Protein AF-A0A4V1SW62-F1 (afdb_monomer)

Secondary structure (DSSP, 8-state):
-------------EEEEEEEEEEEETTTEEEEEEEEEEEETTS-TTT-EEEEEEEEEEEEGGGSTTS---SSEEEEEEEEEEEEEEE--S-TTTTS-EEEE---BTTB--EEEEE---TT--PEEEEEEEEEEEEEETTTTEEEEEEEEEEEEES-EEEEE--GGGT-SEEEEE--EEEEEEEEEEEEEEEEE-SSEEEEEEEEEEEEEEEEEE-GGG--EE-SSSSEEE-TTS-TTEEEEPPEEEE-TTT--EEEESSTT-S-EES-GGGSPPEEEEEEESS-SEEEEEEEEEEETTEEEEEEEEEEES-----TTHHHHTSSS-TTS---GGGGG---STT---SSPPP---

Radius of gyration: 28.73 Å; Cα contacts (8 Å, |Δi|>4): 844; chains: 1; bounding box: 82×45×78 Å

Foldseek 3Di:
DCPDDDDDDFDKDKDKDKDKDWDQDPVFKIKIKMKMWMAIQQAAPVQGIDIKMKIKMKGWCLPDPPRDPDLFWNTKMKIKMKIKDWDDPDGRQLQDWDKDWDPDDPNHIDMDTPHPHNNQDHTWMKIKIKIKMWTAGNNNQKIKIKMKMKIKTFQDFDFAADPCVVVDGTGTTRWFMKMKIKMKMWMWHFPDDDPFKTKIKIWIKMFIAMFGQGGDVQDKDQDPPDQAIHHGPHHRQFGKAWAWPAADLAAQATWTQQEPVSPDIDSDRVSRHIDGPPLAGQAFRMWIKMKMWMGGRRDIDIDIDTDGHSHHDDDPCCCVAQDPPPVPDHHPPLLVQGRDHRRRGHRRGDDDDD

Solvent-accessible surface area (backbone atoms only — not comparable to full-atom values): 19116 Å² total; per-residue (Å²): 130,89,89,78,84,87,87,87,87,86,78,79,52,76,51,74,50,77,49,75,51,73,49,71,50,92,80,30,43,36,40,38,38,37,42,33,42,41,31,36,62,48,27,26,88,92,33,23,64,46,81,30,36,37,42,35,41,36,38,34,50,56,70,38,92,85,40,73,95,42,70,57,52,58,34,37,35,44,38,38,36,42,33,37,46,75,45,77,94,64,63,68,53,51,25,43,63,40,72,41,72,76,62,53,56,96,91,38,90,22,69,47,79,71,42,79,39,28,60,83,32,52,59,21,39,33,42,38,38,40,39,33,41,40,38,25,21,56,76,65,32,33,33,43,37,41,37,39,39,41,37,41,37,35,31,34,84,39,74,44,76,47,64,65,91,76,77,42,67,54,46,67,38,58,46,33,27,40,35,40,39,34,42,37,41,36,40,41,34,37,91,39,82,53,96,51,41,34,34,42,38,40,38,40,42,36,37,54,47,55,28,23,73,39,41,72,90,75,51,70,46,73,49,90,87,52,64,25,29,42,38,69,80,34,31,67,45,21,30,42,44,64,51,76,69,41,34,42,36,74,78,22,45,48,29,22,23,36,46,94,79,66,82,50,69,35,71,50,71,87,71,29,41,70,39,76,42,81,93,41,23,56,57,42,47,33,36,43,35,39,39,39,37,43,35,48,76,88,46,73,53,75,51,78,47,77,50,73,39,79,44,48,84,82,67,78,59,44,54,46,29,70,43,75,83,40,82,86,54,79,58,48,75,68,63,78,54,31,33,83,55,69,72,42,87,42,82,31,42,39,88,76,90,131

Nearest PDB structures (foldseek):
  6sln-assembly1_B  TM=9.140E-01  e=1.240E-26  Porphyromonas gingivalis W83
  6sm3-assembly1_B  TM=9.116E-01  e=3.301E-25  Porphyromonas gingivalis W83
  6sli-assembly1_B  TM=9.102E-01  e=5.077E-25  Porphyromonas gingivalis W83
  6slj-assembly1_A  TM=9.010E-01  e=1.949E-24  Porphyromonas gingivalis W83
  6sml-assembly1_B  TM=8.918E-01  e=1.352E-23  Porphyromonas gingivalis W83

Mean predicted aligned error: 6.9 Å

pLDDT: mean 92.6, std 7.91, range [45.38, 98.81]

Structure (mmCIF, N/CA/C/O backbone):
data_AF-A0A4V1SW62-F1
#
_entry.id   AF-A0A4V1SW62-F1
#
loop_
_atom_site.group_PDB
_atom_site.id
_atom_site.type_symbol
_atom_site.label_atom_id
_atom_site.label_alt_id
_atom_site.label_comp_id
_atom_site.label_asym_id
_atom_site.label_entity_id
_atom_site.label_seq_id
_atom_site.pdbx_PDB_ins_code
_atom_site.Cartn_x
_atom_site.Cartn_y
_atom_site.Cartn_z
_atom_site.occupancy
_atom_site.B_iso_or_equiv
_atom_site.auth_seq_id
_atom_site.auth_comp_id
_atom_site.auth_asym_id
_atom_site.auth_atom_id
_atom_site.pdbx_PDB_model_num
ATOM 1 N N . THR A 1 1 ? 42.604 -28.731 1.311 1.00 50.00 1 THR A N 1
ATOM 2 C CA . THR A 1 1 ? 42.771 -27.274 1.490 1.00 50.00 1 THR A CA 1
ATOM 3 C C . THR A 1 1 ? 41.417 -26.619 1.343 1.00 50.00 1 THR A C 1
ATOM 5 O O . THR A 1 1 ? 40.820 -26.769 0.286 1.00 50.00 1 THR A O 1
ATOM 8 N N . VAL A 1 2 ? 40.885 -25.981 2.390 1.00 45.38 2 VAL A N 1
ATOM 9 C CA . VAL A 1 2 ? 39.654 -25.180 2.267 1.00 45.38 2 VAL A CA 1
ATOM 10 C C . VAL A 1 2 ? 40.036 -23.916 1.507 1.00 45.38 2 VAL A C 1
ATOM 12 O O . VAL A 1 2 ? 40.753 -23.075 2.036 1.00 45.38 2 VAL A O 1
ATOM 15 N N . THR A 1 3 ? 39.642 -23.825 0.241 1.00 56.03 3 THR A N 1
ATOM 16 C CA . THR A 1 3 ? 39.994 -22.699 -0.636 1.00 56.03 3 THR A CA 1
ATOM 17 C C . THR A 1 3 ? 38.998 -21.547 -0.554 1.00 56.03 3 THR A C 1
ATOM 19 O O . THR A 1 3 ? 39.293 -20.484 -1.081 1.00 56.03 3 THR A O 1
ATOM 22 N N . ASN A 1 4 ? 37.859 -21.732 0.127 1.00 56.97 4 ASN A N 1
ATOM 23 C CA . ASN A 1 4 ? 36.855 -20.700 0.379 1.00 56.97 4 ASN A CA 1
ATOM 24 C C . ASN A 1 4 ? 36.093 -20.983 1.684 1.00 56.97 4 ASN A C 1
ATOM 26 O O . ASN A 1 4 ? 35.390 -21.986 1.792 1.00 56.97 4 ASN A O 1
ATOM 30 N N . GLY A 1 5 ? 36.217 -20.082 2.660 1.00 59.66 5 GLY A N 1
ATOM 31 C CA . GLY A 1 5 ? 35.391 -20.033 3.866 1.00 59.66 5 GLY A CA 1
ATOM 32 C C . GLY A 1 5 ? 34.728 -18.663 3.957 1.00 59.66 5 GLY A C 1
ATOM 33 O O . GLY A 1 5 ? 35.403 -17.645 3.824 1.00 59.66 5 GLY A O 1
ATOM 34 N N . LYS A 1 6 ? 33.407 -18.626 4.144 1.00 62.47 6 LYS A N 1
ATOM 35 C CA . LYS A 1 6 ? 32.638 -17.386 4.281 1.00 62.47 6 LYS A CA 1
ATOM 36 C C . LYS A 1 6 ? 31.920 -17.401 5.624 1.00 62.47 6 LYS A C 1
ATOM 38 O O . LYS A 1 6 ? 31.033 -18.222 5.831 1.00 62.47 6 LYS A O 1
ATOM 43 N N . THR A 1 7 ? 32.273 -16.462 6.495 1.00 66.44 7 THR A N 1
ATOM 44 C CA . THR A 1 7 ? 31.547 -16.183 7.739 1.00 66.44 7 THR A CA 1
ATOM 45 C C . THR A 1 7 ? 30.892 -14.816 7.601 1.00 66.44 7 THR A C 1
ATOM 47 O O . THR A 1 7 ? 31.556 -13.846 7.243 1.00 66.44 7 THR A O 1
ATOM 50 N N . GLN A 1 8 ? 29.587 -14.733 7.850 1.00 72.50 8 GLN A N 1
ATOM 51 C CA . GLN A 1 8 ? 28.853 -13.471 7.917 1.00 72.50 8 GLN A CA 1
ATOM 52 C C . GLN A 1 8 ? 28.209 -13.349 9.295 1.00 72.50 8 GLN A C 1
ATOM 54 O O . GLN A 1 8 ? 27.566 -14.285 9.759 1.00 72.50 8 GLN A O 1
ATOM 59 N N . ALA A 1 9 ? 28.378 -12.188 9.920 1.00 81.31 9 ALA A N 1
ATOM 60 C CA . ALA A 1 9 ? 27.672 -11.785 11.127 1.00 81.31 9 ALA A CA 1
ATOM 61 C C . ALA A 1 9 ? 27.045 -10.411 10.869 1.00 81.31 9 ALA A C 1
ATOM 63 O O . ALA A 1 9 ? 27.638 -9.570 10.192 1.00 81.31 9 ALA A O 1
ATOM 64 N N . SER A 1 10 ? 25.831 -10.205 11.363 1.00 89.44 10 SER A N 1
ATOM 65 C CA . SER A 1 10 ? 25.082 -8.961 11.220 1.00 89.44 10 SER A CA 1
ATOM 66 C C . SER A 1 10 ? 24.186 -8.817 12.436 1.00 89.44 10 SER A C 1
ATOM 68 O O . SER A 1 10 ? 23.545 -9.790 12.828 1.00 89.44 10 SER A O 1
ATOM 70 N N . ASP A 1 11 ? 24.159 -7.627 13.021 1.00 93.12 11 ASP A N 1
ATOM 71 C CA . ASP A 1 11 ? 23.441 -7.351 14.260 1.00 93.12 11 ASP A CA 1
ATOM 72 C C . ASP A 1 11 ? 22.813 -5.953 14.232 1.00 93.12 11 ASP A C 1
ATOM 74 O O . ASP A 1 11 ? 23.281 -5.060 13.511 1.00 93.12 11 ASP A O 1
ATOM 78 N N . TYR A 1 12 ? 21.738 -5.770 14.992 1.00 95.31 12 TYR A N 1
ATOM 79 C CA . TYR A 1 12 ? 21.079 -4.486 15.180 1.00 95.31 12 TYR A CA 1
ATOM 80 C C . TYR A 1 12 ? 20.325 -4.442 16.509 1.00 95.31 12 TYR A C 1
ATOM 82 O O . TYR A 1 12 ? 19.769 -5.435 16.958 1.00 95.31 12 TYR A O 1
ATOM 90 N N . ASP A 1 13 ? 20.197 -3.237 17.057 1.00 95.94 13 ASP A N 1
ATOM 91 C CA . ASP A 1 13 ? 19.522 -2.981 18.321 1.00 95.94 13 ASP A CA 1
ATOM 92 C C . ASP A 1 13 ? 18.467 -1.895 18.150 1.00 95.94 13 ASP A C 1
ATOM 94 O O . ASP A 1 13 ? 18.641 -0.941 17.377 1.00 95.94 13 ASP A O 1
ATOM 98 N N . PHE A 1 14 ? 17.397 -2.019 18.932 1.00 97.44 14 PHE A N 1
ATOM 99 C CA . PHE A 1 14 ? 16.417 -0.966 19.147 1.00 97.44 14 PHE A CA 1
ATOM 100 C C . PHE A 1 14 ? 16.294 -0.654 20.631 1.00 97.44 14 PHE A C 1
ATOM 102 O O . PHE A 1 14 ? 16.313 -1.543 21.478 1.00 97.44 14 PHE A O 1
ATOM 109 N N . THR A 1 15 ? 16.113 0.623 20.940 1.00 97.31 15 THR A N 1
ATOM 110 C CA . THR A 1 15 ? 15.741 1.078 22.279 1.00 97.31 15 THR A CA 1
ATOM 111 C C . THR A 1 15 ? 14.581 2.050 22.168 1.00 97.31 15 THR A C 1
ATOM 113 O O . THR A 1 15 ? 14.571 2.900 21.281 1.00 97.31 15 THR A O 1
ATOM 116 N N . SER A 1 16 ? 13.589 1.921 23.041 1.00 97.44 16 SER A N 1
ATOM 117 C CA . SER A 1 16 ? 12.333 2.656 22.919 1.00 97.44 16 SER A CA 1
ATOM 118 C C . SER A 1 16 ? 11.833 3.109 24.278 1.00 97.44 16 SER A C 1
ATOM 120 O O . SER A 1 16 ? 11.812 2.334 25.231 1.00 97.44 16 SER A O 1
ATOM 122 N N . ILE A 1 17 ? 11.356 4.350 24.343 1.00 98.19 17 ILE A N 1
ATOM 123 C CA . ILE A 1 17 ? 10.550 4.858 25.456 1.00 98.19 17 ILE A CA 1
ATOM 124 C C . ILE A 1 17 ? 9.169 5.168 24.902 1.00 98.19 17 ILE A C 1
ATOM 126 O O . ILE A 1 17 ? 9.055 5.882 23.908 1.00 98.19 17 ILE A O 1
ATOM 130 N N . ILE A 1 18 ? 8.127 4.640 25.540 1.00 97.88 18 ILE A N 1
ATOM 131 C CA . ILE A 1 18 ? 6.737 4.786 25.105 1.00 97.88 18 ILE A CA 1
ATOM 132 C C . ILE A 1 18 ? 5.913 5.309 26.280 1.00 97.88 18 ILE A C 1
ATOM 134 O O . ILE A 1 18 ? 6.038 4.825 27.402 1.00 97.88 18 ILE A O 1
ATOM 138 N N . SER A 1 19 ? 5.054 6.283 26.008 1.00 98.19 19 SER A N 1
ATOM 139 C CA . SER A 1 19 ? 4.049 6.800 26.927 1.00 98.19 19 SER A CA 1
ATOM 140 C C . SER A 1 19 ? 2.695 6.827 26.231 1.00 98.19 19 SER A C 1
ATOM 142 O O . SER A 1 19 ? 2.593 7.152 25.046 1.00 98.19 19 SER A O 1
ATOM 144 N N . THR A 1 20 ? 1.647 6.476 26.968 1.00 98.00 20 THR A N 1
ATOM 145 C CA . THR A 1 20 ? 0.269 6.502 26.474 1.00 98.00 20 THR A CA 1
ATOM 146 C C . THR A 1 20 ? -0.636 7.079 27.547 1.00 98.00 20 THR A C 1
ATOM 148 O O . THR A 1 20 ? -0.438 6.827 28.734 1.00 98.00 20 THR A O 1
ATOM 151 N N . ALA A 1 21 ? -1.626 7.856 27.128 1.00 98.44 21 ALA A N 1
ATOM 152 C CA . ALA A 1 21 ? -2.641 8.412 28.005 1.00 98.44 21 ALA A CA 1
ATOM 153 C C . ALA A 1 21 ? -4.003 8.303 27.327 1.00 98.44 21 ALA A C 1
ATOM 155 O O . ALA A 1 21 ? -4.124 8.464 26.112 1.00 98.44 21 ALA A O 1
ATOM 156 N N . SER A 1 22 ? -5.043 8.043 28.112 1.00 98.19 22 SER A N 1
ATOM 157 C CA . SER A 1 22 ? -6.415 8.071 27.620 1.00 98.19 22 SER A CA 1
ATOM 158 C C . SER A 1 22 ? -7.354 8.625 28.679 1.00 98.19 22 SER A C 1
ATOM 160 O O . SER A 1 22 ? -7.131 8.460 29.877 1.00 98.19 22 SER A O 1
ATOM 162 N N . ALA A 1 23 ? -8.397 9.302 28.220 1.00 98.44 23 ALA A N 1
ATOM 163 C CA . ALA A 1 23 ? -9.462 9.828 29.047 1.00 98.44 23 ALA A CA 1
ATOM 164 C C . ALA A 1 23 ? -10.803 9.423 28.438 1.00 98.44 23 ALA A C 1
ATOM 166 O O . ALA A 1 23 ? -11.005 9.496 27.225 1.00 98.44 23 ALA A O 1
ATOM 167 N N . ASN A 1 24 ? -11.725 9.005 29.299 1.00 98.44 24 ASN A N 1
ATOM 168 C CA . ASN A 1 24 ? -13.091 8.675 28.931 1.00 98.44 24 ASN A CA 1
ATOM 169 C C . ASN A 1 24 ? -14.036 9.505 29.797 1.00 98.44 24 ASN A C 1
ATOM 171 O O . ASN A 1 24 ? -14.049 9.371 31.021 1.00 98.44 24 ASN A O 1
ATOM 175 N N . TYR A 1 25 ? -14.833 10.357 29.160 1.00 98.19 25 TYR A N 1
ATOM 176 C CA . TYR A 1 25 ? -15.849 11.140 29.844 1.00 98.19 25 TYR A CA 1
ATOM 177 C C . TYR A 1 25 ? -17.230 10.532 29.615 1.00 98.19 25 TYR A C 1
ATOM 179 O O . TYR A 1 25 ? -17.775 10.591 28.509 1.00 98.19 25 TYR A O 1
ATOM 187 N N . LYS A 1 26 ? -17.809 9.974 30.687 1.00 97.38 26 LYS A N 1
ATOM 188 C CA . LYS A 1 26 ? -19.181 9.428 30.731 1.00 97.38 26 LYS A CA 1
ATOM 189 C C . LYS A 1 26 ? -19.481 8.359 29.671 1.00 97.38 26 LYS A C 1
ATOM 191 O O . LYS A 1 26 ? -20.633 8.174 29.293 1.00 97.38 26 LYS A O 1
ATOM 196 N N . GLY A 1 27 ? -18.461 7.690 29.140 1.00 96.25 27 GLY A N 1
ATOM 197 C CA . GLY A 1 27 ? -18.617 6.779 28.010 1.00 96.25 27 GLY A CA 1
ATOM 198 C C . GLY A 1 27 ? -19.011 7.467 26.700 1.00 96.25 27 GLY A C 1
ATOM 199 O O . GLY A 1 27 ? -19.346 6.756 25.760 1.00 96.25 27 GLY A O 1
ATOM 200 N N . LYS A 1 28 ? -18.992 8.807 26.621 1.00 97.69 28 LYS A N 1
ATOM 201 C CA . LYS A 1 28 ? -19.408 9.597 25.450 1.00 97.69 28 LYS A CA 1
ATOM 202 C C . LYS A 1 28 ? -18.225 10.038 24.610 1.00 97.69 28 LYS A C 1
ATOM 204 O O . LYS A 1 28 ? -18.184 9.765 23.418 1.00 97.69 28 LYS A O 1
ATOM 209 N N . TYR A 1 29 ? -17.271 10.708 25.249 1.00 98.50 29 TYR A N 1
ATOM 210 C CA . TYR A 1 29 ? -16.093 11.260 24.592 1.00 98.50 29 TYR A CA 1
ATOM 211 C C . TYR A 1 29 ? -14.872 10.516 25.093 1.00 98.50 29 TYR A C 1
ATOM 213 O O . TYR A 1 29 ? -14.626 10.431 26.299 1.00 98.50 29 TYR A O 1
ATOM 221 N N . ILE A 1 30 ? -14.127 9.956 24.157 1.00 98.62 30 ILE A N 1
ATOM 222 C CA . ILE A 1 30 ? -12.885 9.249 24.411 1.00 98.62 30 ILE A CA 1
ATOM 223 C C . ILE A 1 30 ? -11.797 10.029 23.698 1.00 98.62 30 ILE A C 1
ATOM 225 O O . ILE A 1 30 ? -11.935 10.328 22.517 1.00 98.62 30 ILE A O 1
ATOM 229 N N . VAL A 1 31 ? -10.725 10.350 24.408 1.00 98.56 31 VAL A N 1
ATOM 230 C CA . VAL A 1 31 ? -9.511 10.919 23.822 1.00 98.56 31 VAL A CA 1
ATOM 231 C C . VAL A 1 31 ? -8.349 10.043 24.248 1.00 98.56 31 VAL A C 1
ATOM 233 O O . VAL A 1 31 ? -8.250 9.655 25.411 1.00 98.56 31 VAL A O 1
ATOM 236 N N . SER A 1 32 ? -7.474 9.718 23.311 1.00 98.38 32 SER A N 1
ATOM 237 C CA . SER A 1 32 ? -6.261 8.949 23.562 1.00 98.38 32 SER A CA 1
ATOM 238 C C . SER A 1 32 ? -5.085 9.596 22.859 1.00 98.38 32 SER A C 1
ATOM 240 O O . SER A 1 32 ? -5.222 10.089 21.742 1.00 98.38 32 SER A O 1
ATOM 242 N N . GLY A 1 33 ? -3.922 9.554 23.490 1.00 98.50 33 GLY A N 1
ATOM 243 C CA . GLY A 1 33 ? -2.674 9.982 22.891 1.00 98.50 33 GLY A CA 1
ATOM 244 C C . GLY A 1 33 ? -1.549 9.021 23.228 1.00 98.50 33 GLY A C 1
ATOM 245 O O . GLY A 1 33 ? -1.558 8.356 24.267 1.00 98.50 33 GLY A O 1
ATOM 246 N N . SER A 1 34 ? -0.563 8.960 22.346 1.00 98.44 34 SER A N 1
ATOM 247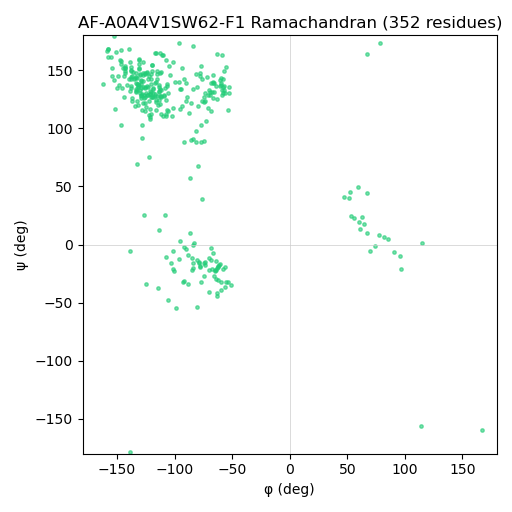 C CA . SER A 1 34 ? 0.687 8.259 22.593 1.00 98.44 34 SER A CA 1
ATOM 248 C C . SER A 1 34 ? 1.864 9.100 22.135 1.00 98.44 34 SER A C 1
ATOM 250 O O . SER A 1 34 ? 1.771 9.860 21.173 1.00 98.44 34 SER A O 1
ATOM 252 N N . PHE A 1 35 ? 2.981 8.951 22.831 1.00 98.56 35 PHE A N 1
ATOM 253 C CA . PHE A 1 35 ? 4.271 9.488 22.438 1.00 98.56 35 PHE A CA 1
ATOM 254 C C . PHE A 1 35 ? 5.306 8.388 22.597 1.00 98.56 35 PHE A C 1
ATOM 256 O O . PHE A 1 35 ? 5.291 7.644 23.578 1.00 98.56 35 PHE A O 1
ATOM 263 N N . ARG A 1 36 ? 6.223 8.290 21.647 1.00 98.06 36 ARG A N 1
ATOM 264 C CA . ARG A 1 36 ? 7.332 7.355 21.711 1.00 98.06 36 ARG A CA 1
ATOM 265 C C . ARG A 1 36 ? 8.591 7.964 21.114 1.00 98.06 36 ARG A C 1
ATOM 267 O O . ARG A 1 36 ? 8.531 8.714 20.140 1.00 98.06 36 ARG A O 1
ATOM 274 N N . ARG A 1 37 ? 9.729 7.611 21.700 1.00 97.94 37 ARG A N 1
ATOM 275 C CA . ARG A 1 37 ? 11.059 7.915 21.177 1.00 97.94 37 ARG A CA 1
ATOM 276 C C . ARG A 1 37 ? 11.780 6.602 20.943 1.00 97.94 37 ARG A C 1
ATOM 278 O O . ARG A 1 37 ? 12.085 5.902 21.905 1.00 97.94 37 ARG A O 1
ATOM 285 N N . ASP A 1 38 ? 12.032 6.289 19.680 1.00 98.19 38 ASP A N 1
ATOM 286 C CA . ASP A 1 38 ? 12.650 5.033 19.261 1.00 98.19 38 ASP A CA 1
ATOM 287 C C . ASP A 1 38 ? 14.055 5.312 18.713 1.00 98.19 38 ASP A C 1
ATOM 289 O O . ASP A 1 38 ? 14.250 6.235 17.925 1.00 98.19 38 ASP A O 1
ATOM 293 N N . GLY A 1 39 ? 15.041 4.530 19.141 1.00 97.81 39 GLY A N 1
ATOM 294 C CA . GLY A 1 39 ? 16.424 4.555 18.680 1.00 97.81 39 GLY A CA 1
ATOM 295 C C . GLY A 1 39 ? 16.775 3.264 17.950 1.00 97.81 39 GLY A C 1
ATOM 296 O O . GLY A 1 39 ? 16.444 2.195 18.451 1.00 97.81 39 GLY A O 1
ATOM 297 N N . SER A 1 40 ? 17.455 3.346 16.803 1.00 97.50 40 SER A N 1
ATOM 298 C CA . SER A 1 40 ? 17.891 2.170 16.028 1.00 97.50 40 SER A CA 1
ATOM 299 C C . SER A 1 40 ? 19.374 2.231 15.675 1.00 97.50 40 SER A C 1
ATOM 301 O O . SER A 1 40 ? 19.819 3.207 15.072 1.00 97.50 40 SER A O 1
ATOM 303 N N . SER A 1 41 ? 20.149 1.179 15.962 1.00 96.12 41 SER A N 1
ATOM 304 C CA . SER A 1 41 ? 21.578 1.123 15.591 1.00 96.12 41 SER A CA 1
ATOM 305 C C . SER A 1 41 ? 21.834 1.060 14.074 1.00 96.12 41 SER A C 1
ATOM 307 O O . SER A 1 41 ? 22.975 1.204 13.622 1.00 96.12 41 SER A O 1
ATOM 309 N N . ARG A 1 42 ? 20.770 0.907 13.272 1.00 95.06 42 ARG A N 1
ATOM 310 C CA . ARG A 1 42 ? 20.799 0.997 11.805 1.00 95.06 42 ARG A CA 1
ATOM 311 C C . ARG A 1 42 ? 21.032 2.410 11.276 1.00 95.06 42 ARG A C 1
ATOM 313 O O . ARG A 1 42 ? 21.325 2.549 10.093 1.00 95.06 42 ARG A O 1
ATOM 320 N N . PHE A 1 43 ? 20.948 3.429 12.125 1.00 96.31 43 PHE A N 1
ATOM 321 C CA . PHE A 1 43 ? 21.285 4.810 11.787 1.00 96.31 43 PHE A CA 1
ATOM 322 C C . PHE A 1 43 ? 22.562 5.261 12.503 1.00 96.31 43 PHE A C 1
ATOM 324 O O . PHE A 1 43 ? 23.012 4.642 13.475 1.00 96.31 43 PHE A O 1
ATOM 331 N N . SER A 1 44 ? 23.147 6.357 12.019 1.00 94.94 44 SER A N 1
ATOM 332 C CA . SER A 1 44 ? 24.314 6.976 12.650 1.00 94.94 44 SER A CA 1
ATOM 333 C C . SER A 1 44 ? 23.986 7.475 14.061 1.00 94.94 44 SER A C 1
ATOM 335 O O . SER A 1 44 ? 22.825 7.613 14.443 1.00 94.94 44 SER A O 1
ATOM 337 N N . GLU A 1 45 ? 25.010 7.756 14.866 1.00 93.88 45 GLU A N 1
ATOM 338 C CA . GLU A 1 45 ? 24.830 8.274 16.231 1.00 93.88 45 GLU A CA 1
ATOM 339 C C . GLU A 1 45 ? 23.999 9.564 16.274 1.00 93.88 45 GLU A C 1
ATOM 341 O O . GLU A 1 45 ? 23.141 9.701 17.146 1.00 93.88 45 GLU A O 1
ATOM 346 N N . ASN A 1 46 ? 24.166 10.441 15.281 1.00 94.81 46 ASN A N 1
ATOM 347 C CA . ASN A 1 46 ? 23.461 11.722 15.202 1.00 94.81 46 ASN A CA 1
ATOM 348 C C . ASN A 1 46 ? 21.987 11.579 14.790 1.00 94.81 46 ASN A C 1
ATOM 350 O O . ASN A 1 46 ? 21.163 12.396 15.192 1.00 94.81 46 ASN A O 1
ATOM 354 N N . ASN A 1 47 ? 21.641 10.529 14.039 1.00 95.81 47 ASN A N 1
ATOM 355 C CA . ASN A 1 47 ? 20.299 10.317 13.481 1.00 95.81 47 ASN A CA 1
ATOM 356 C C . ASN A 1 47 ? 19.573 9.102 14.085 1.00 95.81 47 ASN A C 1
ATOM 358 O O . ASN A 1 47 ? 18.533 8.666 13.593 1.00 95.81 47 ASN A O 1
ATOM 362 N N . ARG A 1 48 ? 20.111 8.555 15.183 1.00 95.25 48 ARG A N 1
ATOM 363 C CA . ARG A 1 48 ? 19.664 7.299 15.799 1.00 95.25 48 ARG A CA 1
ATOM 364 C C . ARG A 1 48 ? 18.209 7.322 16.252 1.00 95.25 48 ARG A C 1
ATOM 366 O O . ARG A 1 48 ? 17.521 6.308 16.136 1.00 95.25 48 ARG A O 1
ATOM 373 N N . PHE A 1 49 ? 17.765 8.454 16.795 1.00 97.44 49 PHE A N 1
ATOM 374 C CA . PHE A 1 49 ? 16.491 8.581 17.497 1.00 97.44 49 PHE A CA 1
ATOM 375 C C . PHE A 1 49 ? 15.434 9.322 16.677 1.00 97.44 49 PHE A C 1
ATOM 377 O O . PHE A 1 49 ? 15.672 10.436 16.218 1.00 97.44 49 PHE A O 1
ATOM 384 N N . GLY A 1 50 ? 14.240 8.740 16.586 1.00 96.94 50 GLY A N 1
ATOM 385 C CA . GLY A 1 50 ? 13.035 9.365 16.047 1.00 96.94 50 GLY A CA 1
ATOM 386 C C . GLY A 1 50 ? 11.985 9.588 17.137 1.00 96.94 50 GLY A C 1
ATOM 387 O O . GLY A 1 50 ? 11.893 8.807 18.086 1.00 96.94 50 GLY A O 1
ATOM 388 N N . ASN A 1 51 ? 11.194 10.657 17.007 1.00 97.56 51 ASN A N 1
ATOM 389 C CA . ASN A 1 51 ? 10.049 10.931 17.879 1.00 97.56 51 ASN A CA 1
ATOM 390 C C . ASN A 1 51 ? 8.754 10.725 17.094 1.00 97.56 51 ASN A C 1
ATOM 392 O O . ASN A 1 51 ? 8.561 11.317 16.031 1.00 97.56 51 ASN A O 1
ATOM 396 N N . PHE A 1 52 ? 7.856 9.928 17.652 1.00 98.19 52 PHE A N 1
ATOM 397 C CA . PHE A 1 52 ? 6.614 9.506 17.020 1.00 98.19 52 PHE A CA 1
ATOM 398 C C . PHE A 1 52 ? 5.475 9.673 18.017 1.00 98.19 52 PHE A C 1
ATOM 400 O O . PHE A 1 52 ? 5.665 9.550 19.228 1.00 98.19 52 PHE A O 1
ATOM 407 N N . TRP A 1 53 ? 4.287 9.992 17.532 1.00 98.38 53 TRP A N 1
ATOM 408 C CA . TRP A 1 53 ? 3.153 10.278 18.400 1.00 98.38 53 TRP A CA 1
ATOM 409 C C . TRP A 1 53 ? 1.846 10.026 17.677 1.00 98.38 53 TRP A C 1
ATOM 411 O O . TRP A 1 53 ? 1.798 9.987 16.451 1.00 98.38 53 TRP A O 1
ATOM 421 N N . SER A 1 54 ? 0.774 9.877 18.440 1.00 98.56 54 SER A N 1
ATOM 422 C CA . SER A 1 54 ? -0.576 9.871 17.896 1.00 98.56 54 SER A CA 1
ATOM 423 C C . SER A 1 54 ? -1.532 10.564 18.848 1.00 98.56 54 SER A C 1
ATOM 425 O O . SER A 1 54 ? -1.313 10.588 20.060 1.00 98.56 54 SER A O 1
ATOM 427 N N . ILE A 1 55 ? -2.590 11.133 18.290 1.00 98.69 55 ILE A N 1
ATOM 428 C CA . ILE A 1 55 ? -3.752 11.608 19.022 1.00 98.69 55 ILE A CA 1
ATOM 429 C C . ILE A 1 55 ? -5.000 11.102 18.313 1.00 98.69 55 ILE A C 1
ATOM 431 O O . ILE A 1 55 ? -5.082 11.096 17.086 1.00 98.69 55 ILE A O 1
ATOM 435 N N . GLY A 1 56 ? -5.970 10.655 19.093 1.00 98.62 56 GLY A N 1
ATOM 436 C CA . GLY A 1 56 ? -7.228 10.140 18.593 1.00 98.62 56 GLY A CA 1
ATOM 437 C C . GLY A 1 56 ? -8.377 10.536 19.497 1.00 98.62 56 GLY A C 1
ATOM 438 O O . GLY A 1 56 ? -8.216 10.691 20.709 1.00 98.62 56 GLY A O 1
ATOM 439 N N . GLY A 1 57 ? -9.539 10.697 18.886 1.00 98.56 57 GLY A N 1
ATOM 440 C CA . GLY A 1 57 ? -10.798 10.964 19.549 1.00 98.56 57 GLY A CA 1
ATOM 441 C C . GLY A 1 57 ? -11.877 10.012 19.054 1.00 98.56 57 GLY A C 1
ATOM 442 O O . GLY A 1 57 ? -11.904 9.631 17.883 1.00 98.56 57 GLY A O 1
ATOM 443 N N . ALA A 1 58 ? -12.794 9.651 19.942 1.00 98.62 58 ALA A N 1
ATOM 444 C CA . ALA A 1 58 ? -14.034 8.998 19.571 1.00 98.62 58 ALA A CA 1
ATOM 445 C C . ALA A 1 58 ? -15.222 9.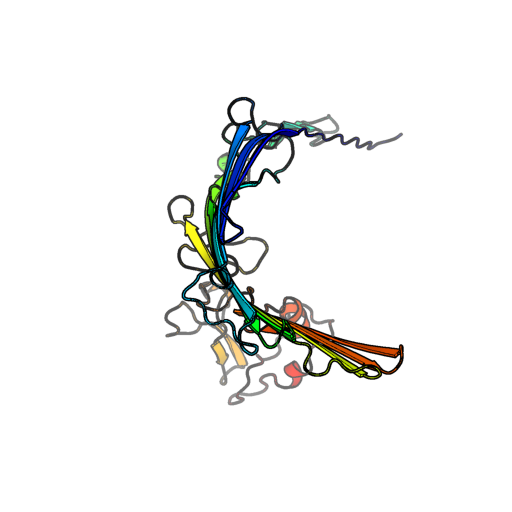604 20.316 1.00 98.62 58 ALA A C 1
ATOM 447 O O . ALA A 1 58 ? -15.130 9.947 21.496 1.00 98.62 58 ALA A O 1
ATOM 448 N N . TRP A 1 59 ? -16.345 9.701 19.616 1.00 98.62 59 TRP A N 1
ATOM 449 C CA . TRP A 1 59 ? -17.612 10.183 20.139 1.00 98.62 59 TRP A CA 1
ATOM 450 C C . TRP A 1 59 ? -18.680 9.112 19.950 1.00 98.62 59 TRP A C 1
ATOM 452 O O . TRP A 1 59 ? -19.074 8.812 18.825 1.00 98.62 59 TRP A O 1
ATOM 462 N N . ASN A 1 60 ? -19.137 8.535 21.058 1.00 98.19 60 ASN A N 1
ATOM 463 C CA . ASN A 1 60 ? -20.270 7.617 21.097 1.00 98.19 60 ASN A CA 1
ATOM 464 C C . ASN A 1 60 ? -21.562 8.447 21.110 1.00 98.19 60 ASN A C 1
ATOM 466 O O . ASN A 1 60 ? -22.065 8.832 22.170 1.00 98.19 60 ASN A O 1
ATOM 470 N N . ILE A 1 61 ? -22.060 8.768 19.917 1.00 97.50 61 ILE A N 1
ATOM 471 C CA . ILE A 1 61 ? -23.258 9.589 19.701 1.00 97.50 61 ILE A CA 1
ATOM 472 C C . ILE A 1 61 ? -24.492 8.899 20.298 1.00 97.50 61 ILE A C 1
ATOM 474 O O . ILE A 1 61 ? -25.380 9.570 20.816 1.00 97.50 61 ILE A O 1
ATOM 478 N N . ASP A 1 62 ? -24.519 7.563 20.322 1.00 95.00 62 ASP A N 1
ATOM 479 C CA . ASP A 1 62 ? -25.599 6.761 20.918 1.00 95.00 62 ASP A CA 1
ATOM 480 C C . ASP A 1 62 ? -25.820 6.999 22.417 1.00 95.00 62 ASP A C 1
ATOM 482 O O . ASP A 1 62 ? -26.869 6.656 22.966 1.00 95.00 62 ASP A O 1
ATOM 486 N N . LYS A 1 63 ? -24.836 7.603 23.089 1.00 95.56 63 LYS A N 1
ATOM 487 C CA . LYS A 1 63 ? -24.909 7.967 24.505 1.00 95.56 63 LYS A CA 1
ATOM 488 C C . LYS A 1 63 ? -25.466 9.372 24.734 1.00 95.56 63 LYS A C 1
ATOM 490 O O . LYS A 1 63 ? -25.612 9.784 25.889 1.00 95.56 63 LYS A O 1
ATOM 495 N N . GLU A 1 64 ? -25.746 10.139 23.685 1.00 96.69 64 GLU A N 1
ATOM 496 C CA . GLU A 1 64 ? -26.287 11.487 23.819 1.00 96.69 64 GLU A CA 1
ATOM 497 C C . GLU A 1 64 ? -27.779 11.503 24.139 1.00 96.69 64 GLU A C 1
ATOM 499 O O . GLU A 1 64 ? -28.538 10.648 23.699 1.00 96.69 64 GLU A O 1
ATOM 504 N N . SER A 1 65 ? -28.220 12.511 24.898 1.00 95.12 65 SER A N 1
ATOM 505 C CA . SER A 1 65 ? -29.633 12.644 25.286 1.00 95.12 65 SER A CA 1
ATOM 506 C C . SER A 1 65 ? -30.552 12.917 24.097 1.00 95.12 65 SER A C 1
ATOM 508 O O . SER A 1 65 ? -31.728 12.576 24.146 1.00 95.12 65 SER A O 1
ATOM 510 N N . PHE A 1 66 ? -30.021 13.528 23.036 1.00 94.69 66 PHE A N 1
ATOM 511 C CA . PHE A 1 66 ? -30.754 13.761 21.795 1.00 94.69 66 PHE A CA 1
ATOM 512 C C . PHE A 1 66 ? -30.841 12.509 20.914 1.00 94.69 66 PHE A C 1
ATOM 514 O O . PHE A 1 66 ? -31.626 12.490 19.968 1.00 94.69 66 PHE A O 1
ATOM 521 N N . PHE A 1 67 ? -30.017 11.485 21.169 1.00 93.81 67 PHE A N 1
ATOM 522 C CA . PHE A 1 67 ? -29.998 10.297 20.333 1.00 93.81 67 PHE A CA 1
ATOM 523 C C . PHE A 1 67 ? -31.221 9.424 20.642 1.00 93.81 67 PHE A C 1
ATOM 525 O O . PHE A 1 67 ? -31.423 9.032 21.799 1.00 93.81 67 PHE A O 1
ATOM 532 N N . PRO A 1 68 ? -32.054 9.102 19.638 1.00 87.00 68 PRO A N 1
ATOM 533 C CA . PRO A 1 68 ? -33.278 8.358 19.872 1.00 87.00 68 PRO A CA 1
ATOM 534 C C . PRO A 1 68 ? -32.956 6.936 20.335 1.00 87.00 68 PRO A C 1
ATOM 536 O O . PRO A 1 68 ? -32.248 6.190 19.662 1.00 87.00 68 PRO A O 1
ATOM 539 N N . GLN A 1 69 ? -33.525 6.531 21.469 1.00 86.25 69 GLN A N 1
ATOM 540 C CA . GLN A 1 69 ? -33.436 5.153 21.948 1.00 86.25 69 GLN A CA 1
ATOM 541 C C . GLN A 1 69 ? -34.372 4.277 21.102 1.00 86.25 69 GLN A C 1
ATOM 543 O O . GLN A 1 69 ? -35.556 4.135 21.399 1.00 86.25 69 GLN A O 1
ATOM 548 N N . SER A 1 70 ? -33.850 3.742 19.997 1.00 87.75 70 SER A N 1
ATOM 549 C CA . SER A 1 70 ? -34.586 2.918 19.035 1.00 87.75 70 SER A CA 1
ATOM 550 C C . SER A 1 70 ? -34.044 1.490 18.998 1.00 87.75 70 SER A C 1
ATOM 552 O O . SER A 1 70 ? -32.856 1.245 19.186 1.00 87.75 70 SER A O 1
ATOM 554 N N . SER A 1 71 ? -34.911 0.520 18.705 1.00 85.75 71 SER A N 1
ATOM 555 C CA . SER A 1 71 ? -34.486 -0.855 18.413 1.00 85.75 71 SER A CA 1
ATOM 556 C C . SER A 1 71 ? -33.829 -0.990 17.034 1.00 85.75 71 SER A C 1
ATOM 558 O O . SER A 1 71 ? -33.148 -1.987 16.781 1.00 85.75 71 SER A O 1
ATOM 560 N N . PHE A 1 72 ? -34.030 -0.002 16.153 1.00 91.56 72 PHE A N 1
ATOM 561 C CA . PHE A 1 72 ? -33.496 0.020 14.795 1.00 91.56 72 PHE A CA 1
ATOM 562 C C . PHE A 1 72 ? -32.035 0.479 14.757 1.00 91.56 72 PHE A C 1
ATOM 564 O O . PHE A 1 72 ? -31.206 -0.267 14.249 1.00 91.56 72 PHE A O 1
ATOM 571 N N . VAL A 1 73 ? -31.698 1.643 15.330 1.00 94.06 73 VAL A N 1
ATOM 572 C CA . VAL A 1 73 ? -30.303 2.106 15.477 1.00 94.06 73 VAL A CA 1
ATOM 573 C C . VAL A 1 73 ? -29.887 1.964 16.932 1.00 94.06 73 VAL A C 1
ATOM 575 O O . VAL A 1 73 ? -30.444 2.630 17.800 1.00 94.06 73 VAL A O 1
ATOM 578 N N . THR A 1 74 ? -28.915 1.097 17.197 1.00 92.19 74 THR A N 1
ATOM 579 C CA . THR A 1 74 ? -28.469 0.757 18.554 1.00 92.19 74 THR A CA 1
ATOM 580 C C . THR A 1 74 ? -27.106 1.332 18.914 1.00 92.19 74 THR A C 1
ATOM 582 O O . THR A 1 74 ? -26.733 1.295 20.082 1.00 92.19 74 THR A O 1
ATOM 585 N N . GLY A 1 75 ? -26.370 1.875 17.941 1.00 95.25 75 GLY A N 1
ATOM 586 C CA . GLY A 1 75 ? -25.084 2.523 18.174 1.00 95.25 75 GLY A CA 1
ATOM 587 C C . GLY A 1 75 ? -24.671 3.408 17.005 1.00 95.25 75 GLY A C 1
ATOM 588 O O . GLY A 1 75 ? -24.825 3.005 15.854 1.00 95.25 75 GLY A O 1
ATOM 589 N N . ILE A 1 76 ? -24.126 4.588 17.293 1.00 97.44 76 ILE A N 1
ATOM 590 C CA . ILE A 1 76 ? -23.381 5.395 16.326 1.00 97.44 76 ILE A CA 1
ATOM 591 C C . ILE A 1 76 ? -22.146 5.929 17.036 1.00 97.44 76 ILE A C 1
ATOM 593 O O . ILE A 1 76 ? -22.253 6.592 18.068 1.00 97.44 76 ILE A O 1
ATOM 597 N N . LYS A 1 77 ? -20.979 5.677 16.452 1.00 98.25 77 LYS A N 1
ATOM 598 C CA . LYS A 1 77 ? -19.699 6.167 16.946 1.00 98.25 77 LYS A CA 1
ATOM 599 C C . LYS A 1 77 ? -18.936 6.853 15.825 1.00 98.25 77 LYS A C 1
ATOM 601 O O . LYS A 1 77 ? -18.755 6.279 14.759 1.00 98.25 77 LYS A O 1
ATOM 606 N N . LEU A 1 78 ? -18.460 8.064 16.086 1.00 98.69 78 LEU A N 1
ATOM 607 C CA . LEU A 1 78 ? -17.517 8.767 15.220 1.00 98.69 78 LEU A CA 1
ATOM 608 C C . LEU A 1 78 ? -16.104 8.611 15.787 1.00 98.69 78 LEU A C 1
ATOM 610 O O . LEU A 1 78 ? -15.912 8.691 17.001 1.00 98.69 78 LEU A O 1
ATOM 614 N N . ARG A 1 79 ? -15.118 8.399 14.919 1.00 98.44 79 ARG A N 1
ATOM 615 C CA . ARG A 1 79 ? -13.701 8.217 15.250 1.00 98.44 79 ARG A CA 1
ATOM 616 C C . ARG A 1 79 ? -12.863 9.162 14.403 1.00 98.44 79 ARG A C 1
ATOM 618 O O . ARG A 1 79 ? -13.140 9.313 13.219 1.00 98.44 79 ARG A O 1
ATOM 625 N N . SER A 1 80 ? -11.811 9.739 14.967 1.00 98.69 80 SER A N 1
ATOM 626 C CA . SER A 1 80 ? -10.747 10.345 14.168 1.00 98.69 80 SER A CA 1
ATOM 627 C C . SER A 1 80 ? -9.411 10.238 14.878 1.00 98.69 80 SER A C 1
ATOM 629 O O . SER A 1 80 ? -9.346 10.332 16.104 1.00 98.69 80 SER A O 1
ATOM 631 N N . SER A 1 81 ? -8.346 10.051 14.112 1.00 98.75 81 SER A N 1
ATOM 632 C CA . SER A 1 81 ? -6.983 10.013 14.617 1.00 98.75 81 SER A CA 1
ATOM 633 C C . SER A 1 81 ? -6.008 10.667 13.659 1.00 98.75 81 SER A C 1
ATOM 635 O O . SER A 1 81 ? -6.202 10.690 12.446 1.00 98.75 81 SER A O 1
ATOM 637 N N . TYR A 1 82 ? -4.932 11.190 14.229 1.00 98.75 82 TYR A N 1
ATOM 638 C CA . TYR A 1 82 ? -3.761 11.616 13.491 1.00 98.75 82 TYR A CA 1
ATOM 639 C C . TYR A 1 82 ? -2.508 11.185 14.240 1.00 98.75 82 TYR A C 1
ATOM 641 O O . TYR A 1 82 ? -2.413 11.342 15.460 1.00 98.75 82 TYR A O 1
ATOM 649 N N . GLY A 1 83 ? -1.530 10.656 13.521 1.00 98.31 83 GLY A N 1
ATOM 650 C CA . GLY A 1 83 ? -0.278 10.236 14.120 1.00 98.31 83 GLY A CA 1
ATOM 651 C C . GLY A 1 83 ? 0.863 10.159 13.129 1.00 98.31 83 GLY A C 1
ATOM 652 O O . GLY A 1 83 ? 0.687 10.243 11.915 1.00 98.31 83 GLY A O 1
ATOM 653 N N . ILE A 1 84 ? 2.057 10.017 13.684 1.00 98.12 84 ILE A N 1
ATOM 654 C CA . ILE A 1 84 ? 3.298 9.839 12.952 1.00 98.12 84 ILE A CA 1
ATOM 655 C C . ILE A 1 84 ? 3.963 8.580 13.485 1.00 98.12 84 ILE A C 1
ATOM 657 O O . ILE A 1 84 ? 4.176 8.480 14.690 1.00 98.12 84 ILE A O 1
ATOM 661 N N . THR A 1 85 ? 4.319 7.649 12.605 1.00 96.75 85 THR A N 1
ATOM 662 C CA . THR A 1 85 ? 5.108 6.453 12.933 1.00 96.75 85 THR A CA 1
ATOM 663 C C . THR A 1 85 ? 6.408 6.429 12.140 1.00 96.75 85 THR A C 1
ATOM 665 O O . THR A 1 85 ? 6.483 7.005 11.056 1.00 96.75 85 THR A O 1
ATOM 668 N N . GLY A 1 86 ? 7.428 5.750 12.660 1.00 95.12 86 GLY A N 1
ATOM 669 C CA . GLY A 1 86 ? 8.719 5.596 11.996 1.00 95.12 86 GLY A CA 1
ATOM 670 C C . GLY A 1 86 ? 8.916 4.219 11.384 1.00 95.12 86 GLY A C 1
ATOM 671 O O . GLY A 1 86 ? 8.492 3.216 11.954 1.00 95.12 86 GLY A O 1
ATOM 672 N N . ASN A 1 87 ? 9.623 4.171 10.260 1.00 93.75 87 ASN A N 1
ATOM 673 C CA . ASN A 1 87 ? 10.138 2.955 9.649 1.00 93.75 87 ASN A CA 1
ATOM 674 C C . ASN A 1 87 ? 11.676 3.019 9.583 1.00 93.75 87 ASN A C 1
ATOM 676 O O . ASN A 1 87 ? 12.259 4.010 9.145 1.00 93.75 87 ASN A O 1
ATOM 680 N N . ALA A 1 88 ? 12.322 1.951 10.052 1.00 92.75 88 ALA A N 1
ATOM 681 C CA . ALA A 1 88 ? 13.776 1.776 10.081 1.00 92.75 88 ALA A CA 1
ATOM 682 C C . ALA A 1 88 ? 14.204 0.455 9.416 1.00 92.75 88 ALA A C 1
ATOM 684 O O . ALA A 1 88 ? 15.233 -0.140 9.760 1.00 92.75 88 ALA A O 1
ATOM 685 N N . ASN A 1 89 ? 13.384 -0.059 8.497 1.00 88.19 89 ASN A N 1
ATOM 686 C CA . ASN A 1 89 ? 13.650 -1.306 7.795 1.00 88.19 89 ASN A CA 1
ATOM 687 C C . ASN A 1 89 ? 14.643 -1.107 6.641 1.00 88.19 89 ASN A C 1
ATOM 689 O O . ASN A 1 89 ? 14.293 -1.225 5.472 1.00 88.19 89 ASN A O 1
ATOM 693 N N . ILE A 1 90 ? 15.885 -0.792 7.003 1.00 87.75 90 ILE A N 1
ATOM 694 C CA . ILE A 1 90 ? 17.033 -0.699 6.099 1.00 87.75 90 ILE A CA 1
ATOM 695 C C . ILE A 1 90 ? 18.086 -1.741 6.444 1.00 87.75 90 ILE A C 1
ATOM 697 O O . ILE A 1 90 ? 18.093 -2.309 7.539 1.00 87.75 90 ILE A O 1
ATOM 701 N N . THR A 1 91 ? 19.006 -1.958 5.510 1.00 87.94 91 THR A N 1
ATOM 702 C CA . THR A 1 91 ? 20.181 -2.802 5.715 1.00 87.94 91 THR A CA 1
ATOM 703 C C . THR A 1 91 ? 21.002 -2.315 6.909 1.00 87.94 91 THR A C 1
ATOM 705 O O . THR A 1 91 ? 21.255 -1.117 7.072 1.00 87.94 91 THR A O 1
ATOM 708 N N . ASN A 1 92 ? 21.456 -3.257 7.738 1.00 90.81 92 ASN A N 1
ATOM 709 C CA . ASN A 1 92 ? 22.357 -2.952 8.846 1.00 90.81 92 ASN A CA 1
ATOM 710 C C . ASN A 1 92 ? 23.632 -2.280 8.321 1.00 90.81 92 ASN A C 1
ATOM 712 O O . ASN A 1 92 ? 24.147 -2.632 7.262 1.00 90.81 92 ASN A O 1
ATOM 716 N N . TYR A 1 93 ? 24.142 -1.310 9.081 1.00 90.38 93 TYR A N 1
ATOM 717 C CA . TYR A 1 93 ? 25.353 -0.556 8.741 1.00 90.38 93 TYR A CA 1
ATOM 718 C C . TYR A 1 93 ? 25.277 0.246 7.431 1.00 90.38 93 TYR A C 1
ATOM 720 O O . TYR A 1 93 ? 26.311 0.734 6.987 1.00 90.38 93 TYR A O 1
ATOM 728 N N . GLY A 1 94 ? 24.092 0.451 6.835 1.00 88.75 94 GLY A N 1
ATOM 729 C CA . GLY A 1 94 ? 23.938 1.233 5.597 1.00 88.75 94 GLY A CA 1
ATOM 730 C C . GLY A 1 94 ? 24.447 2.678 5.701 1.00 88.75 94 GLY A C 1
ATOM 731 O O . GLY A 1 94 ? 24.803 3.293 4.701 1.00 88.75 94 GLY A O 1
ATOM 732 N N . TRP A 1 95 ? 24.557 3.210 6.920 1.00 92.06 95 TRP A N 1
ATOM 733 C CA . TRP A 1 95 ? 25.142 4.523 7.183 1.00 92.06 95 TRP A CA 1
ATOM 734 C C . TRP A 1 95 ? 26.678 4.542 7.180 1.00 92.06 95 TRP A C 1
ATOM 736 O O . TRP A 1 95 ? 27.270 5.617 7.120 1.00 92.06 95 TRP A O 1
ATOM 746 N N . ARG A 1 96 ? 27.334 3.377 7.252 1.00 91.25 96 ARG A N 1
ATOM 747 C CA . ARG A 1 96 ? 28.794 3.246 7.299 1.00 91.25 96 ARG A CA 1
ATOM 748 C C . ARG A 1 96 ? 29.360 2.986 5.912 1.00 91.25 96 ARG A C 1
ATOM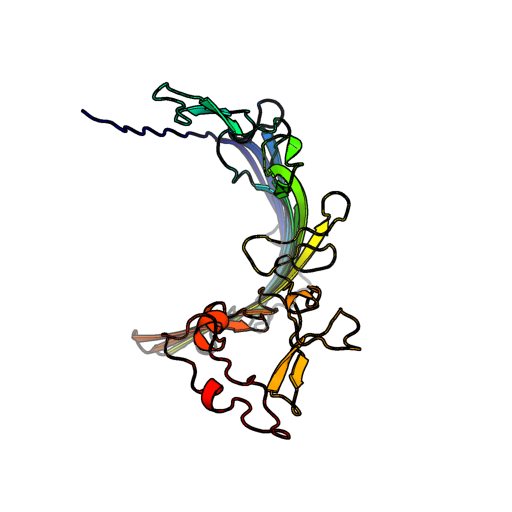 750 O O . ARG A 1 96 ? 28.842 2.164 5.159 1.00 91.25 96 ARG A O 1
ATOM 757 N N . GLN A 1 97 ? 30.494 3.613 5.626 1.00 90.94 97 GLN A N 1
ATOM 758 C CA . GLN A 1 97 ? 31.361 3.153 4.554 1.00 90.94 97 GLN A CA 1
ATOM 759 C C . GLN A 1 97 ? 31.957 1.800 4.957 1.00 90.94 97 GLN A C 1
ATOM 761 O O . GLN A 1 97 ? 32.441 1.639 6.080 1.00 90.94 97 GLN A O 1
ATOM 766 N N . THR A 1 98 ? 31.904 0.816 4.065 1.00 89.25 98 THR A N 1
ATOM 767 C CA . THR A 1 98 ? 32.403 -0.537 4.346 1.00 89.25 98 THR A CA 1
ATOM 768 C C . THR A 1 98 ? 33.316 -1.027 3.235 1.00 89.25 98 THR A C 1
ATOM 770 O O . THR A 1 98 ? 33.174 -0.639 2.075 1.00 89.25 98 THR A O 1
ATOM 773 N N . PHE A 1 99 ? 34.244 -1.911 3.595 1.00 88.12 99 PHE A N 1
ATOM 774 C CA . PHE A 1 99 ? 35.159 -2.576 2.675 1.00 88.12 99 PHE A CA 1
ATOM 775 C C . PHE A 1 99 ? 34.884 -4.077 2.660 1.00 88.12 99 PHE A C 1
ATOM 777 O O . PHE A 1 99 ? 34.510 -4.660 3.680 1.00 88.12 99 PHE A O 1
ATOM 784 N N . GLY A 1 100 ? 35.076 -4.696 1.503 1.00 86.25 100 GLY A N 1
ATOM 785 C CA . GLY A 1 100 ? 35.004 -6.136 1.307 1.00 86.25 100 GLY A CA 1
ATOM 786 C C . GLY A 1 100 ? 36.307 -6.668 0.752 1.00 86.25 100 GLY A C 1
ATOM 787 O O . GLY A 1 100 ? 36.964 -6.014 -0.054 1.00 86.25 100 GLY A O 1
ATOM 788 N N . TYR A 1 101 ? 36.655 -7.877 1.172 1.00 83.44 101 TYR A N 1
ATOM 789 C CA . TYR A 1 101 ? 37.796 -8.631 0.666 1.00 83.44 101 TYR A CA 1
ATOM 790 C C . TYR A 1 101 ? 37.306 -9.795 -0.204 1.00 83.44 101 TYR A C 1
ATOM 792 O O . TYR A 1 101 ? 36.156 -10.218 -0.086 1.00 83.44 101 TYR A O 1
ATOM 800 N N . GLY A 1 102 ? 38.174 -10.313 -1.074 1.00 83.12 102 GLY A N 1
ATOM 801 C CA . GLY A 1 102 ? 37.838 -11.368 -2.044 1.00 83.12 102 GLY A CA 1
ATOM 802 C C . GLY A 1 102 ? 37.927 -10.914 -3.502 1.00 83.12 102 GLY A C 1
ATOM 803 O O . GLY A 1 102 ? 37.705 -11.711 -4.410 1.00 83.12 102 GLY A O 1
ATOM 804 N N . PHE A 1 103 ? 38.316 -9.659 -3.733 1.00 84.19 103 PHE A N 1
ATOM 805 C CA . PHE A 1 103 ? 38.640 -9.111 -5.051 1.00 84.19 103 PHE A CA 1
ATOM 806 C C . PHE A 1 103 ? 40.110 -9.387 -5.375 1.00 84.19 103 PHE A C 1
ATOM 808 O O . PHE A 1 103 ? 40.913 -8.473 -5.549 1.00 84.19 103 PHE A O 1
ATOM 815 N N . ASN A 1 104 ? 40.479 -10.667 -5.349 1.00 88.25 104 ASN A N 1
ATOM 816 C CA . ASN A 1 104 ? 41.869 -11.098 -5.446 1.00 88.25 104 ASN A CA 1
ATOM 817 C C . ASN A 1 104 ? 42.449 -10.772 -6.825 1.00 88.25 104 ASN A C 1
ATOM 819 O O . ASN A 1 104 ? 41.804 -10.996 -7.848 1.00 88.25 104 ASN A O 1
ATOM 823 N N . TYR A 1 105 ? 43.695 -10.308 -6.852 1.00 85.56 105 TYR A N 1
ATOM 824 C CA . TYR A 1 105 ? 44.414 -10.000 -8.085 1.00 85.56 105 TYR A CA 1
ATOM 825 C C . TYR A 1 105 ? 45.751 -10.733 -8.098 1.00 85.56 105 TYR A C 1
ATOM 827 O O . TYR A 1 105 ? 46.512 -10.668 -7.135 1.00 85.56 105 TYR A O 1
ATOM 835 N N . ASN A 1 106 ? 46.027 -11.459 -9.185 1.00 89.56 106 ASN A N 1
ATOM 836 C CA . ASN A 1 106 ? 47.234 -12.276 -9.343 1.00 89.56 106 ASN A CA 1
ATOM 837 C C . ASN A 1 106 ? 47.493 -13.243 -8.162 1.00 89.56 106 ASN A C 1
ATOM 839 O O . ASN A 1 106 ? 48.614 -13.382 -7.680 1.00 89.56 106 ASN A O 1
ATOM 843 N N . GLY A 1 107 ? 46.429 -13.863 -7.640 1.00 85.50 107 GLY A N 1
ATOM 844 C CA . GLY A 1 107 ? 46.505 -14.780 -6.496 1.00 85.50 107 GLY A CA 1
ATOM 845 C C . GLY A 1 107 ? 46.724 -14.111 -5.132 1.00 85.50 107 GLY A C 1
ATOM 846 O O . GLY A 1 107 ? 46.729 -14.811 -4.122 1.00 85.50 107 GLY A O 1
ATOM 847 N N . LEU A 1 108 ? 46.860 -12.782 -5.073 1.00 88.25 108 LEU A N 1
ATOM 848 C CA . LEU A 1 108 ? 46.980 -12.031 -3.824 1.00 88.25 108 LEU A CA 1
ATOM 849 C C . LEU A 1 108 ? 45.603 -11.560 -3.331 1.00 88.25 108 LEU A C 1
ATOM 851 O O . LEU A 1 108 ? 44.771 -11.157 -4.152 1.00 88.25 108 LEU A O 1
ATOM 855 N N . PRO A 1 109 ? 45.349 -11.574 -2.008 1.00 87.00 109 PRO A N 1
ATOM 856 C CA . PRO A 1 109 ? 44.131 -11.019 -1.434 1.00 87.00 109 PRO A CA 1
ATOM 857 C C . PRO A 1 109 ? 43.944 -9.551 -1.817 1.00 87.00 109 PRO A C 1
ATOM 859 O O . PRO A 1 109 ? 44.850 -8.739 -1.642 1.00 87.00 109 PRO A O 1
ATOM 862 N N . GLY A 1 110 ? 42.755 -9.212 -2.308 1.00 88.56 110 GLY A N 1
ATOM 863 C CA . GLY A 1 110 ? 42.396 -7.843 -2.665 1.00 88.56 110 GLY A CA 1
ATOM 864 C C . GLY A 1 110 ? 41.117 -7.396 -1.973 1.00 88.56 110 GLY A C 1
ATOM 865 O O . GLY A 1 110 ? 40.217 -8.204 -1.706 1.00 88.56 110 GLY A O 1
ATOM 866 N N . GLY A 1 111 ? 41.063 -6.103 -1.660 1.00 88.81 111 GLY A N 1
ATOM 867 C CA . GLY A 1 111 ? 39.914 -5.454 -1.046 1.00 88.81 111 GLY A CA 1
ATOM 868 C C . GLY A 1 111 ? 39.431 -4.269 -1.871 1.00 88.81 111 GLY A C 1
ATOM 869 O O . GLY A 1 111 ? 40.223 -3.591 -2.520 1.00 88.81 111 GLY A O 1
ATOM 870 N N . THR A 1 112 ? 38.128 -4.023 -1.830 1.00 87.94 112 THR A N 1
ATOM 871 C CA . THR A 1 112 ? 37.489 -2.842 -2.420 1.00 87.94 112 THR A CA 1
ATOM 872 C C . THR A 1 112 ? 36.408 -2.317 -1.482 1.00 87.94 112 THR A C 1
ATOM 874 O O . THR A 1 112 ? 36.033 -2.975 -0.509 1.00 87.94 112 THR A O 1
ATOM 877 N N . PHE A 1 113 ? 35.904 -1.121 -1.748 1.00 87.06 113 PHE A N 1
ATOM 878 C CA . PHE A 1 113 ? 34.743 -0.600 -1.042 1.00 87.06 113 PHE A CA 1
ATOM 879 C C . PHE A 1 113 ? 33.482 -1.386 -1.432 1.00 87.06 113 PHE A C 1
ATOM 881 O O . PHE A 1 113 ? 33.193 -1.554 -2.613 1.00 87.06 113 PHE A O 1
ATOM 888 N N . ASN A 1 114 ? 32.703 -1.822 -0.442 1.00 84.88 114 ASN A N 1
ATOM 889 C CA . ASN A 1 114 ? 31.395 -2.453 -0.653 1.00 84.88 114 ASN A CA 1
ATOM 890 C C . ASN A 1 114 ? 30.262 -1.423 -0.701 1.00 84.88 114 ASN A C 1
ATOM 892 O O . ASN A 1 114 ? 29.268 -1.619 -1.390 1.00 84.88 114 ASN A O 1
ATOM 896 N N . SER A 1 115 ? 30.389 -0.350 0.079 1.00 85.38 115 SER A N 1
ATOM 897 C CA . SER A 1 115 ? 29.404 0.727 0.167 1.00 85.38 115 SER A CA 1
ATOM 898 C C . SER A 1 115 ? 30.088 2.012 0.605 1.00 85.38 115 SER A C 1
ATOM 900 O O . SER A 1 115 ? 31.008 1.972 1.425 1.00 85.38 115 SER A O 1
ATOM 902 N N . ILE A 1 116 ? 29.610 3.144 0.090 1.00 87.88 116 ILE A N 1
ATOM 903 C CA . ILE A 1 116 ? 30.048 4.483 0.501 1.00 87.88 116 ILE A CA 1
ATOM 904 C C . ILE A 1 116 ? 29.438 4.949 1.821 1.00 87.88 116 ILE A C 1
ATOM 906 O O . ILE A 1 116 ? 30.008 5.825 2.464 1.00 87.88 116 ILE A O 1
ATOM 910 N N . GLY A 1 117 ? 28.336 4.335 2.257 1.00 89.81 117 GLY A N 1
ATOM 911 C CA . GLY A 1 117 ? 27.612 4.738 3.459 1.00 89.81 117 GLY A CA 1
ATOM 912 C C . GLY A 1 117 ? 26.945 6.111 3.352 1.00 89.81 117 GLY A C 1
ATOM 913 O O . GLY A 1 117 ? 27.250 6.919 2.478 1.00 89.81 117 GLY A O 1
ATOM 914 N N . ASN A 1 118 ? 26.017 6.384 4.264 1.00 92.50 118 ASN A N 1
ATOM 915 C CA . ASN A 1 118 ? 25.362 7.683 4.389 1.00 92.50 118 ASN A CA 1
ATOM 916 C C . ASN A 1 118 ? 25.033 7.995 5.862 1.00 92.50 118 ASN A C 1
ATOM 918 O O . ASN A 1 118 ? 24.063 7.475 6.415 1.00 92.50 118 ASN A O 1
ATOM 922 N N . SER A 1 119 ? 25.831 8.857 6.501 1.00 93.50 119 SER A N 1
ATOM 923 C CA . SER A 1 119 ? 25.635 9.263 7.904 1.00 93.50 119 SER A CA 1
ATOM 924 C C . SER A 1 119 ? 24.326 10.016 8.146 1.00 93.50 119 SER A C 1
ATOM 926 O O . SER A 1 119 ? 23.844 10.040 9.281 1.00 93.50 119 SER A O 1
ATOM 928 N N . GLU A 1 120 ? 23.736 10.581 7.092 1.00 93.56 120 GLU A N 1
ATOM 929 C CA . GLU A 1 120 ? 22.486 11.340 7.137 1.00 93.56 120 GLU A CA 1
ATOM 930 C C . GLU A 1 120 ? 21.239 10.451 7.072 1.00 93.56 120 GLU A C 1
ATOM 932 O O . GLU A 1 120 ? 20.120 10.958 7.122 1.00 93.56 120 GLU A O 1
ATOM 937 N N . LEU A 1 121 ? 21.408 9.124 6.978 1.00 94.19 121 LEU A N 1
ATOM 938 C CA . LEU A 1 121 ? 20.283 8.198 7.058 1.00 94.19 121 LEU A CA 1
ATOM 939 C C . LEU A 1 121 ? 19.549 8.349 8.387 1.00 94.19 121 LEU A C 1
ATOM 941 O O . LEU A 1 121 ? 20.143 8.260 9.464 1.00 94.19 121 LEU A O 1
ATOM 945 N N . THR A 1 122 ? 18.239 8.516 8.282 1.00 95.50 122 THR A N 1
ATOM 946 C CA . THR A 1 122 ? 17.311 8.640 9.401 1.00 95.50 122 THR A CA 1
ATOM 947 C C . THR A 1 122 ? 16.030 7.853 9.125 1.00 95.50 122 THR A C 1
ATOM 949 O O . THR A 1 122 ? 15.880 7.191 8.095 1.00 95.50 122 THR A O 1
ATOM 952 N N . TRP A 1 123 ? 15.093 7.904 10.061 1.00 96.31 123 TRP A N 1
ATOM 953 C CA . TRP A 1 123 ? 13.807 7.227 9.979 1.00 96.31 123 TRP A CA 1
ATOM 954 C C . TRP A 1 123 ? 12.976 7.701 8.782 1.00 96.31 123 TRP A C 1
ATOM 956 O O . TRP A 1 123 ? 12.828 8.900 8.546 1.00 96.31 123 TRP A O 1
ATOM 966 N N . GLU A 1 124 ? 12.351 6.758 8.077 1.00 95.62 124 GLU A N 1
ATOM 967 C CA . GLU A 1 124 ? 11.249 7.074 7.169 1.00 95.62 124 GLU A CA 1
ATOM 968 C C . GLU A 1 124 ? 10.011 7.406 8.012 1.00 95.62 124 GLU A C 1
ATOM 970 O O . GLU A 1 124 ? 9.590 6.623 8.868 1.00 95.62 124 GLU A O 1
ATOM 975 N N . GLY A 1 125 ? 9.443 8.593 7.802 1.00 96.00 125 GLY A N 1
ATOM 976 C CA . GLY A 1 125 ? 8.315 9.097 8.580 1.00 96.00 125 GLY A CA 1
ATOM 977 C C . GLY A 1 125 ? 6.988 8.821 7.890 1.00 96.00 125 GLY A C 1
ATOM 978 O O . GLY A 1 125 ? 6.829 9.104 6.705 1.00 96.00 125 GLY A O 1
ATOM 979 N N . ASN A 1 126 ? 6.008 8.325 8.635 1.00 97.12 126 ASN A N 1
ATOM 980 C CA . ASN A 1 126 ? 4.690 7.996 8.119 1.00 97.12 126 ASN A CA 1
ATOM 981 C C . ASN A 1 126 ? 3.609 8.779 8.859 1.00 97.12 126 ASN A C 1
ATOM 983 O O . ASN A 1 126 ? 3.357 8.512 10.029 1.00 97.12 126 ASN A O 1
ATOM 987 N N . LYS A 1 127 ? 3.003 9.763 8.195 1.00 98.31 127 LYS A N 1
ATOM 988 C CA . LYS A 1 127 ? 1.917 10.582 8.738 1.00 98.31 127 LYS A CA 1
ATOM 989 C C . LYS A 1 127 ? 0.593 9.959 8.333 1.00 98.31 127 LYS A C 1
ATOM 991 O O . LYS A 1 127 ? 0.307 9.878 7.139 1.00 98.31 127 LYS A O 1
ATOM 996 N N . GLN A 1 128 ? -0.207 9.557 9.306 1.00 98.25 128 GLN A N 1
ATOM 997 C CA . GLN A 1 128 ? -1.492 8.923 9.071 1.00 98.25 128 GLN A CA 1
ATOM 998 C C . GLN A 1 128 ? -2.607 9.755 9.696 1.00 98.25 128 GLN A C 1
ATOM 1000 O O . GLN A 1 128 ? -2.546 10.106 10.871 1.00 98.25 128 GLN A O 1
ATOM 1005 N N . PHE A 1 129 ? -3.602 10.082 8.879 1.00 98.69 129 PHE A N 1
ATOM 1006 C CA . PHE A 1 129 ? -4.884 10.632 9.288 1.00 98.69 129 PHE A CA 1
ATOM 1007 C C . PHE A 1 129 ? -5.968 9.601 9.000 1.00 98.69 129 PHE A C 1
ATOM 1009 O O . PHE A 1 129 ? -6.028 9.099 7.878 1.00 98.69 129 PHE A O 1
ATOM 1016 N N . ASP A 1 130 ? -6.852 9.368 9.963 1.00 98.56 130 ASP A N 1
ATOM 1017 C CA . ASP A 1 130 ? -8.030 8.524 9.800 1.00 98.56 130 ASP A CA 1
ATOM 1018 C C . ASP A 1 130 ? -9.265 9.239 10.357 1.00 98.56 130 ASP A C 1
ATOM 1020 O O . ASP A 1 130 ? -9.222 9.934 11.380 1.00 98.56 130 ASP A O 1
ATOM 1024 N N . ILE A 1 131 ? -10.396 9.046 9.692 1.00 98.75 131 ILE A N 1
ATOM 1025 C CA . ILE A 1 131 ? -11.723 9.406 10.185 1.00 98.75 131 ILE A CA 1
ATOM 1026 C C . ILE A 1 131 ? -12.680 8.282 9.819 1.00 98.75 131 ILE A C 1
ATOM 1028 O O . ILE A 1 131 ? -12.691 7.818 8.683 1.00 98.75 131 ILE A O 1
ATOM 1032 N N . GLY A 1 132 ? -13.481 7.841 10.779 1.00 98.69 132 GLY A N 1
ATOM 1033 C CA . GLY A 1 132 ? -14.358 6.698 10.588 1.00 98.69 132 GLY A CA 1
ATOM 1034 C C . GLY A 1 132 ? -15.670 6.845 11.330 1.00 98.69 132 GLY A C 1
ATOM 1035 O O . GLY A 1 132 ? -15.748 7.523 12.357 1.00 98.69 132 GLY A O 1
ATOM 1036 N N . ILE A 1 133 ? -16.705 6.208 10.803 1.00 98.69 133 ILE A N 1
ATOM 1037 C CA . ILE A 1 133 ? -18.015 6.107 11.433 1.00 98.69 133 ILE A CA 1
ATOM 1038 C C . ILE A 1 133 ? -18.405 4.639 11.559 1.00 98.69 133 ILE A C 1
ATOM 1040 O O . ILE A 1 133 ? -18.362 3.881 10.590 1.00 98.69 133 ILE A O 1
ATOM 1044 N N . ASP A 1 134 ? -18.831 4.268 12.762 1.00 98.38 134 ASP A N 1
ATOM 1045 C CA . ASP A 1 134 ? -19.323 2.939 13.083 1.00 98.38 134 ASP A CA 1
ATOM 1046 C C . ASP A 1 134 ? -20.821 3.059 13.405 1.00 98.38 134 ASP A C 1
ATOM 1048 O O . ASP A 1 134 ? -21.218 3.781 14.323 1.00 98.38 134 ASP A O 1
ATOM 1052 N N . GLY A 1 135 ? -21.667 2.358 12.655 1.00 97.94 135 GLY A N 1
ATOM 1053 C CA . GLY A 1 135 ? -23.107 2.268 12.879 1.00 97.94 135 GLY A CA 1
ATOM 1054 C C . GLY A 1 135 ? -23.504 0.850 13.271 1.00 97.94 135 GLY A C 1
ATOM 1055 O O . GLY A 1 135 ? -23.099 -0.109 12.622 1.00 97.94 135 GLY A O 1
ATOM 1056 N N . SER A 1 136 ? -24.307 0.705 14.320 1.00 97.44 136 SER A N 1
ATOM 1057 C CA . SER A 1 136 ? -24.863 -0.573 14.774 1.00 97.44 136 SER A CA 1
ATOM 1058 C C . SER A 1 136 ? -26.386 -0.525 14.744 1.00 97.44 136 SER A C 1
ATOM 1060 O O . SER A 1 136 ? -26.999 0.411 15.261 1.00 97.44 136 SER A O 1
ATOM 1062 N N . PHE A 1 137 ? -26.996 -1.549 14.158 1.00 96.88 137 PHE A N 1
ATOM 1063 C CA . PHE A 1 137 ? -28.428 -1.625 13.895 1.00 96.88 137 PHE A CA 1
ATOM 1064 C C . PHE A 1 137 ? -29.013 -2.958 14.366 1.00 96.88 137 PHE A C 1
ATOM 1066 O O . PHE A 1 137 ? -28.320 -3.977 14.452 1.00 96.88 137 PHE A O 1
ATOM 1073 N N . PHE A 1 138 ? -30.316 -2.957 14.655 1.00 94.88 138 PHE A N 1
ATOM 1074 C CA . PHE A 1 138 ? -31.099 -4.141 15.020 1.00 94.88 138 PHE A CA 1
ATOM 1075 C C . PHE A 1 138 ? -30.490 -4.957 16.171 1.00 94.88 138 PHE A C 1
ATOM 1077 O O . PHE A 1 138 ? -30.411 -6.184 16.090 1.00 94.88 138 PHE A O 1
ATOM 1084 N N . LYS A 1 139 ? -30.045 -4.283 17.241 1.00 91.56 139 LYS A N 1
ATOM 1085 C CA . LYS A 1 139 ? -29.314 -4.898 18.369 1.00 91.56 139 LYS A CA 1
ATOM 1086 C C . LYS A 1 139 ? -28.021 -5.582 17.910 1.00 91.56 139 LYS A C 1
ATOM 1088 O O . LYS A 1 139 ? -27.768 -6.737 18.243 1.00 91.56 139 LYS A O 1
ATOM 1093 N N . ASN A 1 140 ? -27.223 -4.848 17.135 1.00 92.44 140 ASN A N 1
ATOM 1094 C CA . ASN A 1 140 ? -25.922 -5.263 16.598 1.00 92.44 140 ASN A CA 1
ATOM 1095 C C . ASN A 1 140 ? -25.988 -6.474 15.649 1.00 92.44 140 ASN A C 1
ATOM 1097 O O . ASN A 1 140 ? -24.998 -7.177 15.466 1.00 92.44 140 ASN A O 1
ATOM 1101 N N . ARG A 1 141 ? -27.150 -6.726 15.031 1.00 96.00 141 ARG A N 1
ATOM 1102 C CA . ARG A 1 141 ? -27.280 -7.730 13.961 1.00 96.00 141 ARG A CA 1
ATOM 1103 C C . ARG A 1 141 ? -26.821 -7.204 12.609 1.00 96.00 141 ARG A C 1
ATOM 1105 O O . ARG A 1 141 ? -26.686 -7.995 11.686 1.00 96.00 141 ARG A O 1
ATOM 1112 N N . LEU A 1 142 ? -26.636 -5.897 12.479 1.00 98.12 142 LEU A N 1
ATOM 1113 C CA . LEU A 1 142 ? -25.995 -5.268 11.336 1.00 98.12 142 LEU A CA 1
ATOM 1114 C C . LEU A 1 142 ? -25.057 -4.184 11.862 1.00 98.12 142 LEU A C 1
ATOM 1116 O O . LEU A 1 142 ? -25.504 -3.277 12.562 1.00 98.12 142 LEU A O 1
ATOM 1120 N N . THR A 1 143 ? -23.786 -4.270 11.502 1.00 98.38 143 THR A N 1
ATOM 1121 C CA . THR A 1 143 ? -22.778 -3.254 11.781 1.00 98.38 143 THR A CA 1
ATOM 1122 C C . THR A 1 143 ? -22.204 -2.777 10.462 1.00 98.38 143 THR A C 1
ATOM 1124 O O . THR A 1 143 ? -21.767 -3.587 9.644 1.00 98.38 143 THR A O 1
ATOM 1127 N N . LEU A 1 144 ? -22.214 -1.465 10.264 1.00 98.56 144 LEU A N 1
ATOM 1128 C CA . LEU A 1 144 ? -21.617 -0.788 9.122 1.00 98.56 144 LEU A CA 1
ATOM 1129 C C . LEU A 1 144 ? -20.439 0.030 9.635 1.00 98.56 144 LEU A C 1
ATOM 1131 O O . LEU A 1 144 ? -20.604 0.806 10.574 1.00 98.56 144 LEU A O 1
ATOM 1135 N N . VAL A 1 145 ? -19.272 -0.138 9.031 1.00 98.69 145 VAL A N 1
ATOM 1136 C CA . VAL A 1 145 ? -18.086 0.662 9.341 1.00 98.69 145 VAL A CA 1
ATOM 1137 C C . VAL A 1 145 ? -17.609 1.293 8.050 1.00 98.69 145 VAL A C 1
ATOM 1139 O O . VAL A 1 145 ? -17.468 0.599 7.045 1.00 98.69 145 VAL A O 1
ATOM 1142 N N . ALA A 1 146 ? -17.405 2.604 8.065 1.00 98.81 146 ALA A N 1
ATOM 1143 C CA . ALA A 1 146 ? -16.808 3.328 6.957 1.00 98.81 146 ALA A CA 1
ATOM 1144 C C . ALA A 1 146 ? -15.627 4.142 7.477 1.00 98.81 146 ALA A C 1
ATOM 1146 O O . ALA A 1 146 ? -15.799 4.946 8.392 1.00 98.81 146 ALA A O 1
ATOM 1147 N N . ASP A 1 147 ? -14.462 3.961 6.871 1.00 98.69 147 ASP A N 1
ATOM 1148 C CA . ASP A 1 147 ? -13.235 4.676 7.197 1.00 98.69 147 ASP A CA 1
ATOM 1149 C C . ASP A 1 147 ? -12.732 5.430 5.971 1.00 98.69 147 ASP A C 1
ATOM 1151 O O . ASP A 1 147 ? -12.799 4.950 4.842 1.00 98.69 147 ASP A O 1
ATOM 1155 N N . TYR A 1 148 ? -12.200 6.621 6.202 1.00 98.75 148 TYR A N 1
ATOM 1156 C CA . TYR A 1 148 ? -11.410 7.370 5.247 1.00 98.75 148 TYR A CA 1
ATOM 1157 C C . TYR A 1 148 ? -10.040 7.627 5.854 1.00 98.75 148 TYR A C 1
ATOM 1159 O O . TYR A 1 148 ? -9.943 8.153 6.965 1.00 98.75 148 TYR A O 1
ATOM 1167 N N . TYR A 1 149 ? -8.991 7.314 5.102 1.00 98.69 149 TYR A N 1
ATOM 1168 C CA . TYR A 1 149 ? -7.624 7.512 5.556 1.00 98.69 149 TYR A CA 1
ATOM 1169 C C . TYR A 1 149 ? -6.771 8.238 4.521 1.00 98.69 149 TYR A C 1
ATOM 1171 O O . TYR A 1 149 ? -6.960 8.128 3.305 1.00 98.69 149 TYR A O 1
ATOM 1179 N N . VAL A 1 150 ? -5.778 8.966 5.026 1.00 98.62 150 VAL A N 1
ATOM 1180 C CA . VAL A 1 150 ? -4.676 9.527 4.246 1.00 98.62 150 VAL A CA 1
ATOM 1181 C C . VAL A 1 150 ? -3.379 9.204 4.965 1.00 98.62 150 VAL A C 1
ATOM 1183 O O . VAL A 1 150 ? -3.158 9.618 6.100 1.00 98.62 150 VAL A O 1
ATOM 1186 N N . ARG A 1 151 ? -2.503 8.485 4.276 1.00 98.19 151 ARG A N 1
ATOM 1187 C CA . ARG A 1 151 ? -1.214 8.026 4.770 1.00 98.19 151 ARG A CA 1
ATOM 1188 C C . ARG A 1 151 ? -0.102 8.562 3.877 1.00 98.19 151 ARG A C 1
ATOM 1190 O O . ARG A 1 151 ? 0.054 8.108 2.747 1.00 98.19 151 ARG A O 1
ATOM 1197 N N . THR A 1 152 ? 0.689 9.498 4.384 1.00 98.12 152 THR A N 1
ATOM 1198 C CA . THR A 1 152 ? 1.826 10.094 3.671 1.00 98.12 152 THR A CA 1
ATOM 1199 C C . THR A 1 152 ? 3.131 9.568 4.255 1.00 98.12 152 THR A C 1
ATOM 1201 O O . THR A 1 152 ? 3.450 9.821 5.415 1.00 98.12 152 THR A O 1
ATOM 1204 N N . SER A 1 153 ? 3.891 8.842 3.443 1.00 96.44 153 SER A N 1
ATOM 1205 C CA . SER A 1 153 ? 5.203 8.287 3.785 1.00 96.44 153 SER A CA 1
ATOM 1206 C C . SER A 1 153 ? 6.275 9.179 3.165 1.00 96.44 153 SER A C 1
ATOM 1208 O O . SER A 1 153 ? 6.308 9.333 1.947 1.00 96.44 153 SER A O 1
ATOM 1210 N N . SER A 1 154 ? 7.106 9.801 3.993 1.00 94.19 154 SER A N 1
ATOM 1211 C CA . SER A 1 154 ? 8.078 10.828 3.605 1.00 94.19 154 SER A CA 1
ATOM 1212 C C . SER A 1 154 ? 9.491 10.445 4.020 1.00 94.19 154 SER A C 1
ATOM 1214 O O . SER A 1 154 ? 9.677 9.846 5.082 1.00 94.19 154 SER A O 1
ATOM 1216 N N . GLY A 1 155 ? 10.480 10.856 3.223 1.00 90.25 155 GLY A N 1
ATOM 1217 C CA . GLY A 1 155 ? 11.872 10.484 3.469 1.00 90.25 155 GLY A CA 1
ATOM 1218 C C . GLY A 1 155 ? 12.066 8.990 3.255 1.00 90.25 155 GLY A C 1
ATOM 1219 O O . GLY A 1 155 ? 12.673 8.329 4.098 1.00 90.25 155 GLY A O 1
ATOM 1220 N N . LEU A 1 156 ? 11.491 8.481 2.160 1.00 88.75 156 LEU A N 1
ATOM 1221 C CA . LEU A 1 156 ? 11.508 7.063 1.836 1.00 88.75 156 LEU A CA 1
ATOM 1222 C C . LEU A 1 156 ? 12.950 6.589 1.690 1.00 88.75 156 LEU A C 1
ATOM 1224 O O . LEU A 1 156 ? 13.789 7.289 1.125 1.00 88.75 156 LEU A O 1
ATOM 1228 N N . LEU A 1 157 ? 13.243 5.409 2.213 1.00 82.88 157 LEU A N 1
ATOM 1229 C CA . LEU A 1 157 ? 14.593 4.857 2.176 1.00 82.88 157 LEU A CA 1
ATOM 1230 C C . LEU A 1 157 ? 14.801 4.157 0.827 1.00 82.88 157 LEU A C 1
ATOM 1232 O O . LEU A 1 157 ? 14.475 2.983 0.676 1.00 82.88 157 LEU A O 1
ATOM 1236 N N . PHE A 1 158 ? 15.305 4.905 -0.159 1.00 81.62 158 PHE A N 1
ATOM 1237 C CA . PHE A 1 158 ? 15.518 4.444 -1.536 1.00 81.62 158 PHE A CA 1
ATOM 1238 C C . PHE A 1 158 ? 16.984 4.529 -1.946 1.00 81.62 158 PHE A C 1
ATOM 1240 O O . PHE A 1 158 ? 17.718 5.426 -1.523 1.00 81.62 158 PHE A O 1
ATOM 1247 N N . ASP A 1 159 ? 17.376 3.615 -2.830 1.00 80.75 159 ASP A N 1
ATOM 1248 C CA . ASP A 1 159 ? 18.662 3.653 -3.512 1.00 80.75 159 ASP A CA 1
ATOM 1249 C C . ASP A 1 159 ? 18.623 4.701 -4.625 1.00 80.75 159 ASP A C 1
ATOM 1251 O O . ASP A 1 159 ? 18.044 4.499 -5.692 1.00 80.75 159 ASP A O 1
ATOM 1255 N N . ASP A 1 160 ? 19.241 5.844 -4.347 1.00 81.75 160 ASP A N 1
ATOM 1256 C CA . ASP A 1 160 ? 19.388 6.962 -5.269 1.00 81.75 160 ASP A CA 1
ATOM 1257 C C . ASP A 1 160 ? 20.541 6.672 -6.242 1.00 81.75 160 ASP A C 1
ATOM 1259 O O . ASP A 1 160 ? 21.674 6.481 -5.778 1.00 81.75 160 ASP A O 1
ATOM 1263 N N . PRO A 1 161 ? 20.310 6.607 -7.567 1.00 80.75 161 PRO A N 1
ATOM 1264 C CA . PRO A 1 161 ? 21.383 6.414 -8.533 1.00 80.75 161 PRO A CA 1
ATOM 1265 C C . PRO A 1 161 ? 22.433 7.525 -8.435 1.00 80.75 161 PRO A C 1
ATOM 1267 O O . PRO A 1 161 ? 22.111 8.714 -8.427 1.00 80.75 161 PRO A O 1
ATOM 1270 N N . VAL A 1 162 ? 23.709 7.148 -8.403 1.00 83.62 162 VAL A N 1
ATOM 1271 C CA . VAL A 1 162 ? 24.828 8.103 -8.381 1.00 83.62 162 VAL A CA 1
ATOM 1272 C C . VAL A 1 162 ? 25.630 8.028 -9.674 1.00 83.62 162 VAL A C 1
ATOM 1274 O O . VAL A 1 162 ? 25.508 7.085 -10.453 1.00 83.62 162 VAL A O 1
ATOM 1277 N N . SER A 1 163 ? 26.463 9.040 -9.924 1.00 84.94 163 SER A N 1
ATOM 1278 C CA . SER A 1 163 ? 27.377 9.010 -11.067 1.00 84.94 163 SER A CA 1
ATOM 1279 C C . SER A 1 163 ? 28.290 7.787 -10.987 1.00 84.94 163 SER A C 1
ATOM 1281 O O . SER A 1 163 ? 28.966 7.589 -9.975 1.00 84.94 163 SER A O 1
ATOM 1283 N N . LEU A 1 16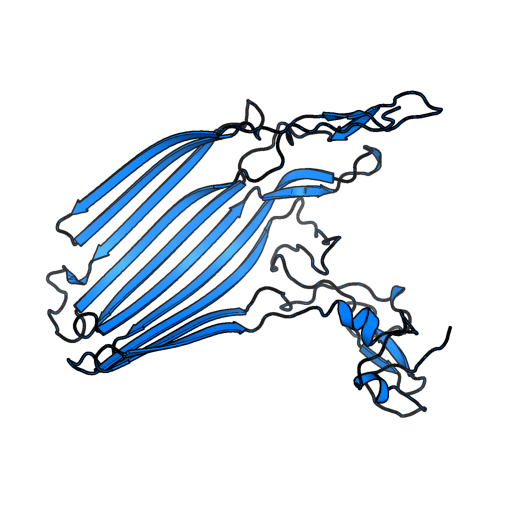4 ? 28.399 7.034 -12.083 1.00 85.31 164 LEU A N 1
ATOM 1284 C CA . LEU A 1 164 ? 29.303 5.883 -12.178 1.00 85.31 164 LEU A CA 1
ATOM 1285 C C . LEU A 1 164 ? 30.783 6.272 -12.006 1.00 85.31 164 LEU A C 1
ATOM 1287 O O . LEU A 1 164 ? 31.601 5.423 -11.665 1.00 85.31 164 LEU A O 1
ATOM 1291 N N . THR A 1 165 ? 31.136 7.556 -12.154 1.00 88.88 165 THR A N 1
ATOM 1292 C CA . THR A 1 165 ? 32.486 8.071 -11.847 1.00 88.88 165 THR A CA 1
ATOM 1293 C C . THR A 1 165 ? 32.871 7.914 -10.376 1.00 88.88 165 THR A C 1
ATOM 1295 O O . THR A 1 165 ? 34.050 7.965 -10.048 1.00 88.88 165 THR A O 1
ATOM 1298 N N . THR A 1 166 ? 31.891 7.731 -9.485 1.00 84.94 166 THR A N 1
ATOM 1299 C CA . THR A 1 166 ? 32.126 7.459 -8.059 1.00 84.94 166 THR A CA 1
ATOM 1300 C C . THR A 1 166 ? 32.610 6.031 -7.798 1.00 84.94 166 THR A C 1
ATOM 1302 O O . THR A 1 166 ? 33.116 5.763 -6.713 1.00 84.94 166 THR A O 1
ATOM 1305 N N . GLY A 1 167 ? 32.460 5.121 -8.769 1.00 85.88 167 GLY A N 1
ATOM 1306 C CA . GLY A 1 167 ? 32.709 3.689 -8.595 1.00 85.88 167 GLY A CA 1
ATOM 1307 C C . GLY A 1 167 ? 31.519 2.908 -8.023 1.00 85.88 167 GLY A C 1
ATOM 1308 O O . GLY A 1 167 ? 31.650 1.711 -7.785 1.00 85.88 167 GLY A O 1
ATOM 1309 N N . PHE A 1 168 ? 30.363 3.555 -7.827 1.00 86.50 168 PHE A N 1
ATOM 1310 C CA . PHE A 1 168 ? 29.137 2.947 -7.297 1.00 86.50 168 PHE A C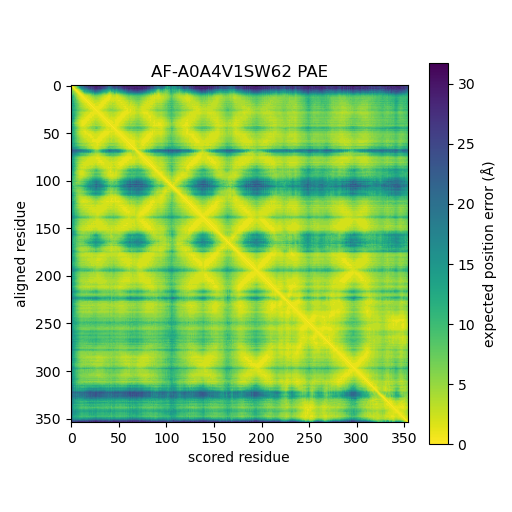A 1
ATOM 1311 C C . PHE A 1 168 ? 27.945 3.221 -8.216 1.00 86.50 168 PHE A C 1
ATOM 1313 O O . PHE A 1 168 ? 27.943 4.183 -8.983 1.00 86.50 168 PHE A O 1
ATOM 1320 N N . THR A 1 169 ? 26.919 2.375 -8.129 1.00 84.62 169 THR A N 1
ATOM 1321 C CA . THR A 1 169 ? 25.683 2.507 -8.918 1.00 84.62 169 THR A CA 1
ATOM 1322 C C . THR A 1 169 ? 24.606 3.317 -8.202 1.00 84.62 169 THR A C 1
ATOM 1324 O O . THR A 1 169 ? 23.818 3.996 -8.856 1.00 84.62 169 THR A O 1
ATOM 1327 N N . SER A 1 170 ? 24.564 3.270 -6.869 1.00 85.44 170 SER A N 1
ATOM 1328 C CA . SER A 1 170 ? 23.563 3.962 -6.054 1.00 85.44 170 SER A CA 1
ATOM 1329 C C . SER A 1 170 ? 24.036 4.193 -4.616 1.00 85.44 170 SER A C 1
ATOM 1331 O O . SER A 1 170 ? 25.044 3.636 -4.174 1.00 85.44 170 SER A O 1
ATOM 1333 N N . ILE A 1 171 ? 23.296 5.027 -3.885 1.00 87.12 171 ILE A N 1
ATOM 1334 C CA . ILE A 1 171 ? 23.436 5.243 -2.443 1.00 87.12 171 ILE A CA 1
ATOM 1335 C C . ILE A 1 171 ? 22.058 5.325 -1.792 1.00 87.12 171 ILE A C 1
ATOM 1337 O O . ILE A 1 171 ? 21.183 6.046 -2.268 1.00 87.12 171 ILE A O 1
ATOM 1341 N N . THR A 1 172 ? 21.863 4.638 -0.670 1.00 88.56 172 THR A N 1
ATOM 1342 C CA . THR A 1 172 ? 20.606 4.743 0.074 1.00 88.56 172 THR A CA 1
ATOM 1343 C C . THR A 1 172 ? 20.476 6.130 0.712 1.00 88.56 172 THR A C 1
ATOM 1345 O O . THR A 1 172 ? 21.377 6.600 1.419 1.00 88.56 172 THR A O 1
ATOM 1348 N N . ARG A 1 173 ? 19.345 6.803 0.484 1.00 89.19 173 ARG A N 1
ATOM 1349 C CA . ARG A 1 173 ? 19.010 8.120 1.053 1.00 89.19 173 ARG A CA 1
ATOM 1350 C C . ARG A 1 173 ? 17.547 8.167 1.484 1.00 89.19 173 ARG A C 1
ATOM 1352 O O . ARG A 1 173 ? 16.719 7.435 0.955 1.00 89.19 173 ARG A O 1
ATOM 1359 N N . ASN A 1 174 ? 17.228 9.076 2.406 1.00 91.44 174 ASN A N 1
ATOM 1360 C CA . ASN A 1 174 ? 15.850 9.465 2.709 1.00 91.44 174 ASN A CA 1
ATOM 1361 C C . ASN A 1 174 ? 15.337 10.412 1.618 1.00 91.44 174 ASN A C 1
ATOM 1363 O O . ASN A 1 174 ? 15.475 11.632 1.724 1.00 91.44 174 ASN A O 1
ATOM 1367 N N . ILE A 1 175 ? 14.768 9.859 0.554 1.00 88.75 175 ILE A N 1
ATOM 1368 C CA . ILE A 1 175 ? 14.317 10.616 -0.609 1.00 88.75 175 ILE A CA 1
ATOM 1369 C C . ILE A 1 175 ? 12.888 10.278 -1.005 1.00 88.75 175 ILE A C 1
ATOM 1371 O O . ILE A 1 175 ? 12.431 9.149 -0.913 1.00 88.75 175 ILE A O 1
ATOM 1375 N N . GLY A 1 176 ? 12.187 11.291 -1.502 1.00 91.38 176 GLY A N 1
ATOM 1376 C CA . GLY A 1 176 ? 10.841 11.147 -2.030 1.00 91.38 176 GLY A CA 1
ATOM 1377 C C . GLY A 1 176 ? 9.739 11.062 -0.975 1.00 91.38 176 GLY A C 1
ATOM 1378 O O . GLY A 1 176 ? 9.969 11.052 0.240 1.00 91.38 176 GLY A O 1
ATOM 1379 N N . GLU A 1 177 ? 8.513 11.079 -1.480 1.00 95.56 177 GLU A N 1
ATOM 1380 C CA . GLU A 1 177 ? 7.290 10.997 -0.695 1.00 95.56 177 GLU A CA 1
ATOM 1381 C C . GLU A 1 177 ? 6.202 10.282 -1.503 1.00 95.56 177 GLU A C 1
ATOM 1383 O O . GLU A 1 177 ? 6.037 10.516 -2.704 1.00 95.56 177 GLU A O 1
ATOM 1388 N N . VAL A 1 178 ? 5.467 9.396 -0.833 1.00 96.25 178 VAL A N 1
ATOM 1389 C CA . VAL A 1 178 ? 4.339 8.653 -1.397 1.00 96.25 178 VAL A CA 1
ATOM 1390 C C . VAL A 1 178 ? 3.140 8.787 -0.470 1.00 96.25 178 VAL A C 1
ATOM 1392 O O . VAL A 1 178 ? 3.235 8.573 0.739 1.00 96.25 178 VAL A O 1
ATOM 1395 N N . GLN A 1 179 ? 1.984 9.084 -1.050 1.00 98.00 179 GLN A N 1
ATOM 1396 C CA . GLN A 1 179 ? 0.702 9.136 -0.372 1.00 98.00 179 GLN A CA 1
ATOM 1397 C C . GLN A 1 179 ? -0.173 7.951 -0.783 1.00 98.00 179 GLN A C 1
ATOM 1399 O O . GLN A 1 179 ? -0.322 7.647 -1.965 1.00 98.00 179 GLN A O 1
ATOM 1404 N N . ASN A 1 180 ? -0.789 7.317 0.207 1.00 97.88 180 ASN A N 1
ATOM 1405 C CA . ASN A 1 180 ? -1.903 6.400 0.035 1.00 97.88 180 ASN A CA 1
ATOM 1406 C C . ASN A 1 180 ? -3.146 7.045 0.641 1.00 97.88 180 ASN A C 1
ATOM 1408 O O . ASN A 1 180 ? -3.118 7.484 1.787 1.00 97.88 180 ASN A O 1
ATOM 1412 N N . LYS A 1 181 ? -4.226 7.126 -0.123 1.00 98.12 181 LYS A N 1
ATOM 1413 C CA . LYS A 1 181 ? -5.512 7.659 0.325 1.00 98.12 181 LYS A CA 1
ATOM 1414 C C . LYS A 1 181 ? -6.581 6.657 -0.045 1.00 98.12 181 LYS A C 1
ATOM 1416 O O . LYS A 1 181 ? -6.656 6.270 -1.215 1.00 98.12 181 LYS A O 1
ATOM 1421 N N . GLY A 1 182 ? -7.430 6.300 0.905 1.00 98.25 182 GLY A N 1
ATOM 1422 C CA . GLY A 1 182 ? -8.470 5.329 0.637 1.00 98.25 182 GLY A CA 1
ATOM 1423 C C . GLY A 1 182 ? -9.721 5.494 1.468 1.00 98.25 182 GLY A C 1
ATOM 1424 O O . GLY A 1 182 ? -9.764 6.253 2.436 1.00 98.25 182 GLY A O 1
ATOM 1425 N N . ILE A 1 183 ? -10.751 4.795 1.010 1.00 98.56 183 ILE A N 1
ATOM 1426 C CA . ILE A 1 183 ? -11.995 4.583 1.738 1.00 98.56 183 ILE A CA 1
ATOM 1427 C C . ILE A 1 183 ? -12.128 3.081 1.938 1.00 98.56 183 ILE A C 1
ATOM 1429 O O . ILE A 1 183 ? -11.956 2.316 0.985 1.00 98.56 183 ILE A O 1
ATOM 1433 N N . GLU A 1 184 ? -12.460 2.682 3.155 1.00 98.62 184 GLU A N 1
ATOM 1434 C CA . GLU A 1 184 ? -12.763 1.304 3.515 1.00 98.62 184 GLU A CA 1
ATOM 1435 C C . GLU A 1 184 ? -14.207 1.231 3.981 1.00 98.62 184 GLU A C 1
ATOM 1437 O O . GLU A 1 184 ? -14.699 2.114 4.685 1.00 98.62 184 GLU A O 1
ATOM 1442 N N . PHE A 1 185 ? -14.900 0.182 3.569 1.00 98.69 185 PHE A N 1
ATOM 1443 C CA . PHE A 1 185 ? -16.256 -0.084 3.999 1.00 98.69 185 PHE A CA 1
ATOM 1444 C C . PHE A 1 185 ? -16.381 -1.538 4.416 1.00 98.69 185 PHE A C 1
ATOM 1446 O O . PHE A 1 185 ? -15.960 -2.443 3.695 1.00 98.69 185 PHE A O 1
ATOM 1453 N N . MET A 1 186 ? -16.990 -1.761 5.573 1.00 98.62 186 MET A N 1
ATOM 1454 C CA . MET A 1 186 ? -17.229 -3.079 6.131 1.00 98.62 186 MET A CA 1
ATOM 1455 C C . MET A 1 186 ? -18.691 -3.223 6.537 1.00 98.62 186 MET A C 1
ATOM 1457 O O . MET A 1 186 ? -19.287 -2.333 7.147 1.00 98.62 186 MET A O 1
ATOM 1461 N N . VAL A 1 187 ? -19.247 -4.389 6.236 1.00 98.69 187 VAL A N 1
ATOM 1462 C CA . VAL A 1 187 ? -20.574 -4.824 6.654 1.00 98.69 187 VAL A CA 1
ATOM 1463 C C . VAL A 1 187 ? -20.418 -6.123 7.419 1.00 98.69 187 VAL A C 1
ATOM 1465 O O . VAL A 1 187 ? -19.915 -7.105 6.884 1.00 98.69 187 VAL A O 1
ATOM 1468 N N . ASN A 1 188 ? -20.897 -6.149 8.655 1.00 98.50 188 ASN A N 1
ATOM 1469 C CA . ASN A 1 188 ? -21.067 -7.380 9.415 1.00 98.50 188 ASN A CA 1
ATOM 1470 C C . ASN A 1 188 ? -22.556 -7.556 9.673 1.00 98.50 188 ASN A C 1
ATOM 1472 O O . ASN A 1 188 ? -23.183 -6.667 10.244 1.00 98.50 188 ASN A O 1
ATOM 1476 N N . ALA A 1 189 ? -23.137 -8.671 9.250 1.00 98.50 189 ALA A N 1
ATOM 1477 C CA . ALA A 1 189 ? -24.556 -8.927 9.409 1.00 98.50 189 ALA A CA 1
ATOM 1478 C C . ALA A 1 189 ? -24.812 -10.337 9.938 1.00 98.50 189 ALA A C 1
ATOM 1480 O O . ALA A 1 189 ? -24.168 -11.292 9.521 1.00 98.50 189 ALA A O 1
ATOM 1481 N N . THR A 1 190 ? -25.832 -10.472 10.780 1.00 98.31 190 THR A N 1
ATOM 1482 C CA . THR A 1 190 ? -26.399 -11.755 11.201 1.00 98.31 190 THR A CA 1
ATOM 1483 C C . THR A 1 190 ? -27.893 -11.776 10.841 1.00 98.31 190 THR A C 1
ATOM 1485 O O . THR A 1 190 ? -28.749 -11.579 11.723 1.00 98.31 190 THR A O 1
ATOM 1488 N N . PRO A 1 191 ? -28.263 -11.956 9.552 1.00 97.31 191 PRO A N 1
ATOM 1489 C CA . PRO A 1 191 ? -29.650 -11.823 9.091 1.00 97.31 191 PRO A CA 1
ATOM 1490 C C . PRO A 1 191 ? -30.593 -12.869 9.682 1.00 97.31 191 PRO A C 1
ATOM 1492 O O . PRO A 1 191 ? -31.787 -12.599 9.837 1.00 97.31 191 PRO A O 1
ATOM 1495 N N . VAL A 1 192 ? -30.062 -14.014 10.124 1.00 97.62 192 VAL A N 1
ATOM 1496 C CA . VAL A 1 192 ? -30.795 -14.994 10.935 1.00 97.62 192 VAL A CA 1
ATOM 1497 C C . VAL A 1 192 ? -29.985 -15.348 12.175 1.00 97.62 192 VAL A C 1
ATOM 1499 O O . VAL A 1 192 ? -28.829 -15.739 12.074 1.00 97.62 192 VAL A O 1
ATOM 1502 N N . ASN A 1 193 ? -30.599 -15.203 13.349 1.00 96.12 193 ASN A N 1
ATOM 1503 C CA . ASN A 1 193 ? -30.017 -15.571 14.639 1.00 96.12 193 ASN A CA 1
ATOM 1504 C C . ASN A 1 193 ? -31.047 -16.372 15.448 1.00 96.12 193 ASN A C 1
ATOM 1506 O O . ASN A 1 193 ? -31.655 -15.854 16.385 1.00 96.12 193 ASN A O 1
ATOM 1510 N N . GLY A 1 194 ? -31.330 -17.592 14.995 1.00 96.25 194 GLY A N 1
ATOM 1511 C CA . GLY A 1 194 ? -32.250 -18.522 15.644 1.00 96.25 194 GLY A CA 1
ATOM 1512 C C . GLY A 1 194 ? -31.523 -19.524 16.542 1.00 96.25 194 GLY A C 1
ATOM 1513 O O . GLY A 1 194 ? -30.299 -19.599 16.553 1.00 96.25 194 GLY A O 1
ATOM 1514 N N . LYS A 1 195 ? -32.296 -20.329 17.280 1.00 96.56 195 LYS A N 1
ATOM 1515 C CA . LYS A 1 195 ? -31.763 -21.394 18.147 1.00 96.56 195 LYS A CA 1
ATOM 1516 C C . LYS A 1 195 ? -31.030 -22.480 17.353 1.00 96.56 195 LYS A C 1
ATOM 1518 O O . LYS A 1 195 ? -29.951 -22.906 17.745 1.00 96.56 195 LYS A O 1
ATOM 1523 N N . ASP A 1 196 ? -31.634 -22.905 16.246 1.00 97.38 196 ASP A N 1
ATOM 1524 C CA . ASP A 1 196 ? -31.137 -24.023 15.443 1.00 97.38 196 ASP A CA 1
ATOM 1525 C C . ASP A 1 196 ? -30.372 -23.561 14.207 1.00 97.38 196 ASP A C 1
ATOM 1527 O O . ASP A 1 196 ? -29.575 -24.329 13.686 1.00 97.38 196 ASP A O 1
ATOM 1531 N N . PHE A 1 197 ? -30.613 -22.338 13.728 1.00 98.31 197 PHE A N 1
ATOM 1532 C CA . PHE A 1 197 ? -30.004 -21.809 12.513 1.00 98.31 197 PHE A CA 1
ATOM 1533 C C . PHE A 1 197 ? -29.483 -20.391 12.723 1.00 98.31 197 PHE A C 1
ATOM 1535 O O . PHE A 1 197 ? -30.211 -19.512 13.197 1.00 98.31 197 PHE A O 1
ATOM 1542 N N . ARG A 1 198 ? -28.238 -20.164 12.314 1.00 98.19 198 ARG A N 1
ATOM 1543 C CA . ARG A 1 198 ? -27.584 -18.860 12.310 1.00 98.19 198 ARG A CA 1
ATOM 1544 C C . ARG A 1 198 ? -26.912 -18.632 10.962 1.00 98.19 198 ARG A C 1
ATOM 1546 O O . ARG A 1 198 ? -26.285 -19.538 10.420 1.00 98.19 198 ARG A O 1
ATOM 1553 N N . TRP A 1 199 ? -27.047 -17.419 10.447 1.00 98.44 199 TRP A N 1
ATOM 1554 C CA . TRP A 1 199 ? -26.399 -16.978 9.222 1.00 98.44 199 TRP A CA 1
ATOM 1555 C C . TRP A 1 199 ? -25.618 -15.705 9.505 1.00 98.44 199 TRP A C 1
ATOM 1557 O O . TRP A 1 199 ? -26.215 -14.720 9.941 1.00 98.44 199 TRP A O 1
ATOM 1567 N N . ASP A 1 200 ? -24.316 -15.740 9.247 1.00 98.50 200 ASP A N 1
ATOM 1568 C CA . ASP A 1 200 ? -23.408 -14.607 9.366 1.00 98.50 200 ASP A CA 1
ATOM 1569 C C . ASP A 1 200 ? -22.832 -14.233 7.996 1.00 98.50 200 ASP A C 1
ATOM 1571 O O . ASP A 1 200 ? -22.496 -15.095 7.181 1.00 98.50 200 ASP A O 1
ATOM 1575 N N . ILE A 1 201 ? -22.731 -12.928 7.755 1.00 98.56 201 ILE A N 1
ATOM 1576 C CA . ILE A 1 201 ? -22.153 -12.324 6.558 1.00 98.56 201 ILE A CA 1
ATOM 1577 C C . ILE A 1 201 ? -21.128 -11.288 7.005 1.00 98.56 201 ILE A C 1
ATOM 1579 O O . ILE A 1 201 ? -21.463 -10.370 7.756 1.00 98.56 201 ILE A O 1
ATOM 1583 N N . ASN A 1 202 ? -19.913 -11.378 6.480 1.00 98.62 202 ASN A N 1
ATOM 1584 C CA . ASN A 1 202 ? -18.877 -10.375 6.673 1.00 98.62 202 ASN A CA 1
ATOM 1585 C C . ASN A 1 202 ? -18.392 -9.939 5.295 1.00 98.62 202 ASN A C 1
ATOM 1587 O O . ASN A 1 202 ? -17.842 -10.736 4.546 1.00 98.62 202 ASN A O 1
ATOM 1591 N N . PHE A 1 203 ? -18.612 -8.683 4.943 1.00 98.69 203 PHE A N 1
ATOM 1592 C CA . PHE A 1 203 ? -18.173 -8.102 3.683 1.00 98.69 203 PHE A CA 1
ATOM 1593 C C . PHE A 1 203 ? -17.252 -6.925 3.969 1.00 98.69 203 PHE A C 1
ATOM 1595 O O . PHE A 1 203 ? -17.529 -6.120 4.856 1.00 98.69 203 PHE A O 1
ATOM 1602 N N . ASN A 1 204 ? -16.175 -6.807 3.205 1.00 98.62 204 ASN A N 1
ATOM 1603 C CA . ASN A 1 204 ? -15.331 -5.625 3.202 1.00 98.62 204 ASN A CA 1
ATOM 1604 C C . ASN A 1 204 ? -14.922 -5.260 1.774 1.00 98.62 204 ASN A C 1
ATOM 1606 O O . ASN A 1 204 ? -14.787 -6.125 0.904 1.00 98.62 204 ASN A O 1
ATOM 1610 N N . ILE A 1 205 ? -14.737 -3.965 1.550 1.00 98.62 205 ILE A N 1
ATOM 1611 C CA . ILE A 1 205 ? -14.209 -3.404 0.313 1.00 98.62 205 ILE A CA 1
ATOM 1612 C C . ILE A 1 205 ? -13.369 -2.173 0.634 1.00 98.62 205 ILE A C 1
ATOM 1614 O O . ILE A 1 205 ? -13.795 -1.296 1.384 1.00 98.62 205 ILE A O 1
ATOM 1618 N N . THR A 1 206 ? -12.206 -2.088 0.004 1.00 98.69 206 THR A N 1
ATOM 1619 C CA . THR A 1 206 ? -11.309 -0.943 0.086 1.00 98.69 206 THR A CA 1
ATOM 1620 C C . THR A 1 206 ? -11.037 -0.397 -1.308 1.00 98.69 206 THR A C 1
ATOM 1622 O O . THR A 1 206 ? -10.773 -1.137 -2.258 1.00 98.69 206 THR A O 1
ATOM 1625 N N . HIS A 1 207 ? -11.085 0.927 -1.424 1.00 98.12 207 HIS A N 1
ATOM 1626 C CA . HIS A 1 207 ? -10.546 1.674 -2.551 1.00 98.12 207 HIS A CA 1
ATOM 1627 C C . HIS A 1 207 ? -9.322 2.444 -2.075 1.00 98.12 207 HIS A C 1
ATOM 1629 O O . HIS A 1 207 ? -9.473 3.401 -1.320 1.00 98.12 207 HIS A O 1
ATOM 1635 N N . ASN A 1 208 ? -8.127 2.058 -2.523 1.00 97.50 208 ASN A N 1
ATOM 1636 C CA . ASN A 1 208 ? -6.889 2.766 -2.209 1.00 97.50 208 ASN A CA 1
ATOM 1637 C C . ASN A 1 208 ? -6.299 3.390 -3.473 1.00 97.50 208 ASN A C 1
ATOM 1639 O O . ASN A 1 208 ? -6.103 2.722 -4.485 1.00 97.50 208 ASN A O 1
ATOM 1643 N N . THR A 1 209 ? -5.952 4.666 -3.384 1.00 96.12 209 THR A N 1
ATOM 1644 C CA . THR A 1 209 ? -5.201 5.380 -4.414 1.00 96.12 209 THR A CA 1
ATOM 1645 C C . THR A 1 209 ? -3.803 5.658 -3.908 1.00 96.12 209 THR A C 1
ATOM 1647 O O . THR A 1 209 ? -3.613 6.189 -2.814 1.00 96.12 209 THR A O 1
ATOM 1650 N N . ASN A 1 210 ? -2.821 5.293 -4.720 1.00 95.88 210 ASN A N 1
ATOM 1651 C CA . ASN A 1 210 ? -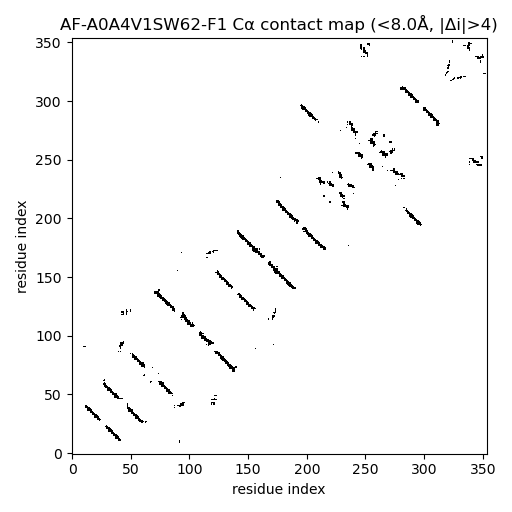1.425 5.552 -4.444 1.00 95.88 210 ASN A CA 1
ATOM 1652 C C . ASN A 1 210 ? -0.902 6.671 -5.351 1.00 95.88 210 ASN A C 1
ATOM 1654 O O . ASN A 1 210 ? -1.196 6.680 -6.547 1.00 95.88 210 ASN A O 1
ATOM 1658 N N . LYS A 1 211 ? -0.102 7.579 -4.789 1.00 96.44 211 LYS A N 1
ATOM 1659 C CA . LYS A 1 211 ? 0.484 8.705 -5.510 1.00 96.44 211 LYS A CA 1
ATOM 1660 C C . LYS A 1 211 ? 1.889 9.018 -5.005 1.00 96.44 211 LYS A C 1
ATOM 1662 O O . LYS A 1 211 ? 2.071 9.273 -3.820 1.00 96.44 211 LYS A O 1
ATOM 1667 N N . VAL A 1 212 ? 2.864 9.073 -5.902 1.00 96.06 212 VAL A N 1
ATOM 1668 C CA . VAL A 1 212 ? 4.163 9.703 -5.656 1.00 96.06 212 VAL A CA 1
ATOM 1669 C C . VAL A 1 212 ? 3.934 11.213 -5.600 1.00 96.06 212 VAL A C 1
ATOM 1671 O O . VAL A 1 212 ? 3.464 11.815 -6.568 1.00 96.06 212 VAL A O 1
ATOM 1674 N N . THR A 1 213 ? 4.205 11.828 -4.453 1.00 96.81 213 THR A N 1
ATOM 1675 C CA . THR A 1 213 ? 3.986 13.264 -4.219 1.00 96.81 213 THR A CA 1
ATOM 1676 C C . THR A 1 213 ? 5.269 14.075 -4.313 1.00 96.81 213 THR A C 1
ATOM 1678 O O . THR A 1 213 ? 5.191 15.277 -4.551 1.00 96.81 213 THR A O 1
ATOM 1681 N N . LYS A 1 214 ? 6.435 13.436 -4.156 1.00 95.06 214 LYS A N 1
ATOM 1682 C CA . LYS A 1 214 ? 7.740 14.090 -4.282 1.00 95.06 214 LYS A CA 1
ATOM 1683 C C . LYS A 1 214 ? 8.820 13.109 -4.727 1.00 95.06 214 LYS A C 1
ATOM 1685 O O . LYS A 1 214 ? 8.870 11.990 -4.219 1.00 95.06 214 LYS A O 1
ATOM 1690 N N . LEU A 1 215 ? 9.728 13.559 -5.586 1.00 91.81 215 LEU A N 1
ATOM 1691 C CA . LEU A 1 215 ? 10.960 12.877 -5.988 1.00 91.81 215 LEU A CA 1
ATOM 1692 C C . LEU A 1 215 ? 12.172 13.825 -5.897 1.00 91.81 215 LEU A C 1
ATOM 1694 O O . LEU A 1 215 ? 12.015 15.051 -5.889 1.00 91.81 215 LEU A O 1
ATOM 1698 N N . PRO A 1 216 ? 13.407 13.297 -5.820 1.00 85.31 216 PRO A N 1
ATOM 1699 C CA . PRO A 1 216 ? 14.626 14.102 -5.898 1.00 85.31 216 PRO A CA 1
ATOM 1700 C C . PRO A 1 216 ? 14.671 14.981 -7.150 1.00 85.31 216 PRO A C 1
ATOM 1702 O O . PRO A 1 216 ? 14.713 14.496 -8.279 1.00 85.31 216 PRO A O 1
ATOM 1705 N N . GLY A 1 217 ? 14.660 16.300 -6.946 1.00 85.94 217 GLY A N 1
ATOM 1706 C CA . GLY A 1 217 ? 14.707 17.276 -8.037 1.00 85.94 217 GLY A CA 1
ATOM 1707 C C . GLY A 1 217 ? 13.537 17.190 -9.025 1.00 85.94 217 GLY A C 1
ATOM 1708 O O . GLY A 1 217 ? 13.692 17.667 -10.146 1.00 85.94 217 GLY A O 1
ATOM 1709 N N . GLY A 1 218 ? 12.416 16.558 -8.646 1.00 87.44 218 GLY A N 1
ATOM 1710 C CA . GLY A 1 218 ? 11.253 16.357 -9.519 1.00 87.44 218 GLY A CA 1
ATOM 1711 C C . GLY A 1 218 ? 11.523 15.467 -10.736 1.00 87.44 218 GLY A C 1
ATOM 1712 O O . GLY A 1 218 ? 10.788 15.531 -11.718 1.00 87.44 218 GLY A O 1
ATOM 1713 N N . LYS A 1 219 ? 12.606 14.678 -10.715 1.00 89.50 219 LYS A N 1
ATOM 1714 C CA . LYS A 1 219 ? 12.995 13.826 -11.842 1.00 89.50 219 LYS A CA 1
ATOM 1715 C C . LYS A 1 219 ? 12.351 12.455 -11.731 1.00 89.50 219 LYS A C 1
ATOM 1717 O O . LYS A 1 219 ? 12.331 11.859 -10.657 1.00 89.50 219 LYS A O 1
ATOM 1722 N N . ASP A 1 220 ? 11.898 11.945 -12.869 1.00 91.69 220 ASP A N 1
ATOM 1723 C CA . ASP A 1 220 ? 11.411 10.577 -12.974 1.00 91.69 220 ASP A CA 1
ATOM 1724 C C . ASP A 1 220 ? 12.504 9.566 -12.617 1.00 91.69 220 ASP A C 1
ATOM 1726 O O . ASP A 1 220 ? 13.663 9.711 -13.018 1.00 91.69 220 ASP A O 1
ATOM 1730 N N . ILE A 1 221 ? 12.105 8.499 -11.928 1.00 88.44 221 ILE A N 1
ATOM 1731 C CA . ILE A 1 221 ? 12.967 7.351 -11.643 1.00 88.44 221 ILE A CA 1
ATOM 1732 C C . ILE A 1 221 ? 12.362 6.135 -12.336 1.00 88.44 221 ILE A C 1
ATOM 1734 O O . ILE A 1 221 ? 11.250 5.710 -12.026 1.00 88.44 221 ILE A O 1
ATOM 1738 N N . ILE A 1 222 ? 13.091 5.579 -13.300 1.00 89.06 222 ILE A N 1
ATOM 1739 C CA . ILE A 1 222 ? 12.681 4.367 -14.012 1.00 89.06 222 ILE A CA 1
ATOM 1740 C C . ILE A 1 222 ? 13.139 3.162 -13.193 1.00 89.06 222 ILE A C 1
ATOM 1742 O O . ILE A 1 222 ? 14.343 3.004 -12.962 1.00 89.06 222 ILE A O 1
ATOM 1746 N N . ASP A 1 223 ? 12.191 2.310 -12.796 1.00 83.50 223 ASP A N 1
ATOM 1747 C CA . ASP A 1 223 ? 12.501 1.039 -12.143 1.00 83.50 223 ASP A CA 1
ATOM 1748 C C . ASP A 1 223 ? 13.294 0.158 -13.127 1.00 83.50 223 ASP A C 1
ATOM 1750 O O . ASP A 1 223 ? 12.909 -0.029 -14.286 1.00 83.50 223 ASP A O 1
ATOM 1754 N N . GLN A 1 224 ? 14.466 -0.303 -12.686 1.00 79.25 224 GLN A N 1
ATOM 1755 C CA . GLN A 1 224 ? 15.384 -1.107 -13.497 1.00 79.25 224 GLN A CA 1
ATOM 1756 C C . GLN A 1 224 ? 15.018 -2.597 -13.491 1.00 79.25 224 GLN A C 1
ATOM 1758 O O . GLN A 1 224 ? 15.509 -3.347 -14.330 1.00 79.25 224 GLN A O 1
ATOM 1763 N N . VAL A 1 225 ? 14.176 -3.026 -12.548 1.00 80.81 225 VAL A N 1
ATOM 1764 C CA . VAL A 1 225 ? 13.780 -4.423 -12.339 1.00 80.81 225 VAL A CA 1
ATOM 1765 C C . VAL A 1 225 ? 12.356 -4.651 -12.830 1.00 80.81 225 VAL A C 1
ATOM 1767 O O . VAL A 1 225 ? 12.100 -5.597 -13.572 1.00 80.81 225 VAL A O 1
ATOM 1770 N N . ASN A 1 226 ? 11.428 -3.775 -12.447 1.00 87.44 226 ASN A N 1
ATOM 1771 C CA . ASN A 1 226 ? 10.022 -3.885 -12.825 1.00 87.44 226 ASN A CA 1
ATOM 1772 C C . ASN A 1 226 ? 9.679 -2.922 -13.970 1.00 87.44 226 ASN A C 1
ATOM 1774 O O . ASN A 1 226 ? 10.322 -1.885 -14.133 1.00 87.44 226 ASN A O 1
ATOM 1778 N N . PRO A 1 227 ? 8.620 -3.188 -14.755 1.00 91.75 227 PRO A N 1
ATOM 1779 C CA . PRO A 1 227 ? 8.198 -2.314 -15.850 1.00 91.75 227 PRO A CA 1
ATOM 1780 C C . PRO A 1 227 ? 7.463 -1.049 -15.356 1.00 91.75 227 PRO A C 1
ATOM 1782 O O . PRO A 1 227 ? 6.481 -0.635 -15.972 1.00 91.75 227 PRO A O 1
ATOM 1785 N N . PHE A 1 228 ? 7.911 -0.437 -14.257 1.00 94.44 228 PHE A N 1
ATOM 1786 C CA . PHE A 1 228 ? 7.286 0.723 -13.624 1.00 94.44 228 PHE A CA 1
ATOM 1787 C C . PHE A 1 228 ? 8.126 1.997 -13.764 1.00 94.44 228 PHE A C 1
ATOM 1789 O O . PHE A 1 228 ? 9.320 1.968 -14.070 1.00 94.44 228 PHE A O 1
ATOM 1796 N N . ILE A 1 229 ? 7.480 3.135 -13.527 1.00 93.69 229 ILE A N 1
ATOM 1797 C CA . ILE A 1 229 ? 8.124 4.442 -13.387 1.00 93.69 229 ILE A CA 1
ATOM 1798 C C . ILE A 1 229 ? 7.599 5.138 -12.135 1.00 93.69 229 ILE A C 1
ATOM 1800 O O . ILE A 1 229 ? 6.394 5.173 -11.885 1.00 93.69 229 ILE A O 1
ATOM 1804 N N . LEU A 1 230 ? 8.507 5.731 -11.366 1.00 92.62 230 LEU A N 1
ATOM 1805 C CA . LEU A 1 230 ? 8.164 6.703 -10.342 1.00 92.62 230 LEU A CA 1
ATOM 1806 C C . LEU A 1 230 ? 8.116 8.076 -11.005 1.00 92.62 230 LEU A C 1
ATOM 1808 O O . LEU A 1 230 ? 9.142 8.595 -11.443 1.00 92.62 230 LEU A O 1
ATOM 1812 N N . ARG A 1 231 ? 6.918 8.655 -11.063 1.00 94.06 231 ARG A N 1
ATOM 1813 C CA . ARG A 1 231 ? 6.678 10.021 -11.530 1.00 94.06 231 ARG A CA 1
ATOM 1814 C C . ARG A 1 231 ? 5.749 10.725 -10.557 1.00 94.06 231 ARG A C 1
ATOM 1816 O O . ARG A 1 231 ? 4.700 10.181 -10.204 1.00 94.06 231 ARG A O 1
ATOM 1823 N N . GLU A 1 232 ? 6.106 11.944 -10.164 1.00 95.88 232 GLU A N 1
ATOM 1824 C CA . GLU A 1 232 ? 5.235 12.785 -9.344 1.00 95.88 232 GLU A CA 1
ATOM 1825 C C . GLU A 1 232 ? 3.850 12.917 -9.992 1.00 95.88 232 GLU A C 1
ATOM 1827 O O . GLU A 1 232 ? 3.712 13.073 -11.204 1.00 95.88 232 GLU A O 1
ATOM 1832 N N . GLY A 1 233 ? 2.796 12.793 -9.191 1.00 95.88 233 GLY A N 1
ATOM 1833 C CA . GLY A 1 233 ? 1.429 12.799 -9.707 1.00 95.88 233 GLY A CA 1
ATOM 1834 C C . GLY A 1 233 ? 0.823 11.413 -9.932 1.00 95.88 233 GLY A C 1
ATOM 1835 O O . GLY A 1 233 ? -0.401 11.304 -9.919 1.00 95.88 233 GLY A O 1
ATOM 1836 N N . ASN A 1 234 ? 1.646 10.369 -10.069 1.00 95.62 234 ASN A N 1
ATOM 1837 C CA . ASN A 1 234 ? 1.227 9.031 -10.495 1.00 95.62 234 ASN A CA 1
ATOM 1838 C C . ASN A 1 234 ? 1.463 7.974 -9.408 1.00 95.62 234 ASN A C 1
ATOM 1840 O O . ASN A 1 234 ? 2.191 8.208 -8.446 1.00 95.62 234 ASN A O 1
ATOM 1844 N N . SER A 1 235 ? 0.855 6.796 -9.550 1.00 95.75 235 SER A N 1
ATOM 1845 C CA . SER A 1 235 ? 1.105 5.660 -8.650 1.00 95.75 235 SER A CA 1
ATOM 1846 C C . SER A 1 235 ? 2.541 5.144 -8.803 1.00 95.75 235 SER A C 1
ATOM 1848 O O . SER A 1 235 ? 3.053 5.106 -9.923 1.00 95.75 235 SER A O 1
ATOM 1850 N N . TYR A 1 236 ? 3.168 4.669 -7.718 1.00 92.69 236 TYR A N 1
ATOM 1851 C CA . TYR A 1 236 ? 4.512 4.067 -7.785 1.00 92.69 236 TYR A CA 1
ATOM 1852 C C . TYR A 1 236 ? 4.565 2.773 -8.624 1.00 92.69 236 TYR A C 1
ATOM 1854 O O . TYR A 1 236 ? 5.650 2.328 -8.980 1.00 92.69 236 TYR A O 1
ATOM 1862 N N . GLN A 1 237 ? 3.412 2.173 -8.957 1.00 94.94 237 GLN A N 1
ATOM 1863 C CA . GLN A 1 237 ? 3.299 0.980 -9.814 1.00 94.94 237 GLN A CA 1
ATOM 1864 C C . GLN A 1 237 ? 2.705 1.292 -11.193 1.00 94.94 237 GLN A C 1
ATOM 1866 O O . GLN A 1 237 ? 2.080 0.430 -11.815 1.00 94.94 237 GLN A O 1
ATOM 1871 N N . THR A 1 238 ? 2.840 2.531 -11.666 1.00 96.75 238 THR A N 1
ATOM 1872 C CA . THR A 1 238 ? 2.381 2.903 -13.011 1.00 96.75 238 THR A CA 1
ATOM 1873 C C . THR A 1 238 ? 3.296 2.273 -14.056 1.00 96.75 238 THR A C 1
ATOM 1875 O O . THR A 1 238 ? 4.517 2.419 -13.978 1.00 96.75 238 THR A O 1
ATOM 1878 N N . TYR A 1 239 ? 2.720 1.571 -15.033 1.00 96.56 239 TYR A N 1
ATOM 1879 C CA . TYR A 1 239 ? 3.489 0.907 -16.081 1.00 96.56 239 TYR A CA 1
ATOM 1880 C C . TYR A 1 239 ? 4.195 1.915 -17.000 1.00 96.56 239 TYR A C 1
ATOM 1882 O O . TYR A 1 239 ? 3.628 2.936 -17.390 1.00 96.56 239 TYR A O 1
ATOM 1890 N N . PHE A 1 240 ? 5.432 1.594 -17.385 1.00 95.81 240 PHE A N 1
ATOM 1891 C CA . PHE A 1 240 ? 6.261 2.385 -18.292 1.00 95.81 240 PHE A CA 1
ATOM 1892 C C . PHE A 1 240 ? 6.793 1.508 -19.423 1.00 95.81 240 PHE A C 1
ATOM 1894 O O . PHE A 1 240 ? 7.734 0.727 -19.239 1.00 95.81 240 PHE A O 1
ATOM 1901 N N . ALA A 1 241 ? 6.198 1.610 -20.608 1.00 93.94 241 ALA A N 1
ATOM 1902 C CA . ALA A 1 241 ? 6.456 0.682 -21.707 1.00 93.94 241 ALA A CA 1
ATOM 1903 C C . ALA A 1 241 ? 6.364 1.366 -23.073 1.00 93.94 241 ALA A C 1
ATOM 1905 O O . ALA A 1 241 ? 5.902 2.493 -23.194 1.00 93.94 241 ALA A O 1
ATOM 1906 N N . ARG A 1 242 ? 6.828 0.669 -24.112 1.00 93.94 242 ARG A N 1
ATOM 1907 C CA . ARG A 1 242 ? 6.553 1.040 -25.507 1.00 93.94 242 ARG A CA 1
ATOM 1908 C C . ARG A 1 242 ? 5.165 0.529 -25.864 1.00 93.94 242 ARG A C 1
ATOM 1910 O O . ARG A 1 242 ? 4.867 -0.625 -25.549 1.00 93.94 242 ARG A O 1
ATOM 1917 N N . VAL A 1 243 ? 4.348 1.337 -26.530 1.00 94.94 243 VAL A N 1
ATOM 1918 C CA . VAL A 1 243 ? 2.986 0.932 -26.896 1.00 94.94 243 VAL A CA 1
ATOM 1919 C C . VAL A 1 243 ? 2.970 0.273 -28.266 1.00 94.94 243 VAL A C 1
ATOM 1921 O O . VAL A 1 243 ? 3.438 0.828 -29.258 1.00 94.94 243 VAL A O 1
ATOM 1924 N N . TYR A 1 244 ? 2.456 -0.954 -28.287 1.00 93.69 244 TYR A N 1
ATOM 1925 C CA . TYR A 1 244 ? 2.244 -1.741 -29.493 1.00 93.69 244 TYR A CA 1
ATOM 1926 C C . TYR A 1 244 ? 1.042 -1.190 -30.267 1.00 93.69 244 TYR A C 1
ATOM 1928 O O . TYR A 1 244 ? -0.014 -0.961 -29.679 1.00 93.69 244 TYR A O 1
ATOM 1936 N N . ALA A 1 245 ? 1.224 -0.962 -31.564 1.00 95.88 245 ALA A N 1
ATOM 1937 C CA . ALA A 1 245 ? 0.223 -0.387 -32.459 1.00 95.88 245 ALA A CA 1
ATOM 1938 C C . ALA A 1 245 ? -0.476 -1.442 -33.337 1.00 95.88 245 ALA A C 1
ATOM 1940 O O . ALA A 1 245 ? -1.418 -1.104 -34.047 1.00 95.88 245 ALA A O 1
ATOM 1941 N N . GLY A 1 246 ? -0.039 -2.705 -33.280 1.00 94.62 246 GLY A N 1
ATOM 1942 C CA . GLY A 1 246 ? -0.610 -3.808 -34.054 1.00 94.62 246 GLY A CA 1
ATOM 1943 C C . GLY A 1 246 ? 0.358 -4.366 -35.094 1.00 94.62 246 GLY A C 1
ATOM 1944 O O . GLY A 1 246 ? 1.579 -4.261 -34.955 1.00 94.62 246 GLY A O 1
ATOM 1945 N N . VAL A 1 247 ? -0.199 -4.982 -36.132 1.00 96.00 247 VAL A N 1
ATOM 1946 C CA . VAL A 1 247 ? 0.542 -5.582 -37.247 1.00 96.00 247 VAL A CA 1
ATOM 1947 C C . VAL A 1 247 ? 0.248 -4.798 -38.518 1.00 96.00 247 VAL A C 1
ATOM 1949 O O . VAL A 1 247 ? -0.907 -4.470 -38.781 1.00 96.00 247 VAL A O 1
ATOM 1952 N N . ASP A 1 248 ? 1.271 -4.523 -39.321 1.00 96.44 248 ASP A N 1
ATOM 1953 C CA . ASP A 1 248 ? 1.097 -3.947 -40.654 1.00 96.44 248 ASP A CA 1
ATOM 1954 C C . ASP A 1 248 ? 0.432 -4.979 -41.593 1.00 96.44 248 ASP A C 1
ATOM 1956 O O . ASP A 1 248 ? 1.049 -6.003 -41.910 1.00 96.44 248 ASP A O 1
ATOM 1960 N N . PRO A 1 249 ? -0.797 -4.739 -42.095 1.00 96.56 249 PRO A N 1
ATOM 1961 C CA . PRO A 1 249 ? -1.489 -5.704 -42.947 1.00 96.56 249 PRO A CA 1
ATOM 1962 C C . PRO A 1 249 ? -0.784 -5.961 -44.282 1.00 96.56 249 PRO A C 1
ATOM 1964 O O . PRO A 1 249 ? -1.027 -6.992 -44.909 1.00 96.56 249 PRO A O 1
ATOM 1967 N N . SER A 1 250 ? 0.070 -5.043 -44.746 1.00 96.50 250 SER A N 1
ATOM 1968 C CA . SER A 1 250 ? 0.746 -5.155 -46.040 1.00 96.50 250 SER A CA 1
ATOM 1969 C C . SER A 1 250 ? 1.915 -6.143 -46.022 1.00 96.50 250 SER A C 1
ATOM 1971 O O . SER A 1 250 ? 2.170 -6.799 -47.032 1.00 96.50 250 SER A O 1
ATOM 1973 N N . ASN A 1 251 ? 2.608 -6.276 -44.887 1.00 94.69 251 ASN A N 1
ATOM 1974 C CA . ASN A 1 251 ? 3.873 -7.015 -44.798 1.00 94.69 251 ASN A CA 1
ATOM 1975 C C . ASN A 1 251 ? 4.026 -7.885 -43.535 1.00 94.69 251 ASN A C 1
ATOM 1977 O O . ASN A 1 251 ? 5.015 -8.619 -43.437 1.00 94.69 251 ASN A O 1
ATOM 1981 N N . GLY A 1 252 ? 3.083 -7.816 -42.590 1.00 94.69 252 GLY A N 1
ATOM 1982 C CA . GLY A 1 252 ? 3.053 -8.618 -41.370 1.00 94.69 252 GLY A CA 1
ATOM 1983 C C . GLY A 1 252 ? 4.008 -8.175 -40.262 1.00 94.69 252 GLY A C 1
ATOM 1984 O O . GLY A 1 252 ? 4.168 -8.918 -39.290 1.00 94.69 252 GLY A O 1
ATOM 1985 N N . ASP A 1 253 ? 4.668 -7.022 -40.392 1.00 94.88 253 ASP A N 1
ATOM 1986 C CA . ASP A 1 253 ? 5.607 -6.518 -39.389 1.00 94.88 253 ASP A CA 1
ATOM 1987 C C . ASP A 1 253 ? 4.879 -6.028 -38.124 1.00 94.88 253 ASP A C 1
ATOM 1989 O O . ASP A 1 253 ? 3.803 -5.426 -38.213 1.00 94.88 253 ASP A O 1
ATOM 1993 N N . PRO A 1 254 ? 5.467 -6.229 -36.931 1.00 93.75 254 PRO A N 1
ATOM 1994 C CA . PRO A 1 254 ? 4.972 -5.601 -35.715 1.00 93.75 254 PRO A CA 1
ATOM 1995 C C . PRO A 1 254 ? 5.204 -4.086 -35.753 1.00 93.75 254 PRO A C 1
ATOM 1997 O O . PRO A 1 254 ? 6.281 -3.624 -36.125 1.00 93.75 254 PRO A O 1
ATOM 2000 N N . LEU A 1 255 ? 4.218 -3.316 -35.300 1.00 96.06 255 LEU A N 1
ATOM 2001 C CA . LEU A 1 255 ? 4.273 -1.861 -35.223 1.00 96.06 255 LEU A CA 1
ATOM 2002 C C . LEU A 1 255 ? 4.222 -1.384 -33.772 1.00 96.06 255 LEU A C 1
ATOM 2004 O O . LEU A 1 255 ? 3.475 -1.903 -32.943 1.00 96.06 255 LEU A O 1
ATOM 2008 N N . TRP A 1 256 ? 4.973 -0.330 -33.473 1.00 97.19 256 TRP A N 1
ATOM 2009 C CA . TRP A 1 256 ? 4.892 0.417 -32.217 1.00 97.19 256 TRP A CA 1
ATOM 2010 C C . TRP A 1 256 ? 4.678 1.891 -32.508 1.00 97.19 256 TRP A C 1
ATOM 2012 O O . TRP A 1 256 ? 5.209 2.401 -33.495 1.00 97.19 256 TRP A O 1
ATOM 2022 N N . TYR A 1 257 ? 3.960 2.593 -31.635 1.00 97.50 257 TYR A N 1
ATOM 2023 C CA . TYR A 1 257 ? 3.922 4.050 -31.711 1.00 97.50 257 TYR A CA 1
ATOM 2024 C C . TYR A 1 257 ? 5.313 4.621 -31.439 1.00 97.50 257 TYR A C 1
ATOM 2026 O O . TYR A 1 257 ? 6.023 4.173 -30.535 1.00 97.50 257 TYR A O 1
ATOM 2034 N N . LYS A 1 258 ? 5.712 5.603 -32.248 1.00 96.62 258 LYS A N 1
ATOM 2035 C CA . LYS A 1 258 ? 7.029 6.240 -32.137 1.00 96.62 258 LYS A CA 1
ATOM 2036 C C . LYS A 1 258 ? 7.193 6.962 -30.793 1.00 96.62 258 LYS A C 1
ATOM 2038 O O . LYS A 1 258 ? 8.243 6.869 -30.148 1.00 96.62 258 LYS A O 1
ATOM 2043 N N . ASP A 1 259 ? 6.141 7.654 -30.377 1.00 94.88 259 ASP A N 1
ATOM 2044 C CA . ASP A 1 259 ? 6.063 8.465 -29.167 1.00 94.88 259 ASP A CA 1
ATOM 2045 C C . ASP A 1 259 ? 4.622 8.561 -28.651 1.00 94.88 259 ASP A C 1
ATOM 2047 O O . ASP A 1 259 ? 3.695 8.011 -29.251 1.00 94.88 259 ASP A O 1
ATOM 2051 N N . SER A 1 260 ? 4.444 9.280 -27.543 1.00 93.06 260 SER A N 1
ATOM 2052 C CA . SER A 1 260 ? 3.170 9.424 -26.835 1.00 93.06 260 SER A CA 1
ATOM 2053 C C . SER A 1 260 ? 2.096 10.220 -27.574 1.00 93.06 260 SER A C 1
ATOM 2055 O O . SER A 1 260 ? 0.991 10.369 -27.062 1.00 93.06 260 SER A O 1
ATOM 2057 N N . THR A 1 261 ? 2.388 10.767 -28.760 1.00 94.38 261 THR A N 1
ATOM 2058 C CA . THR A 1 261 ? 1.361 11.409 -29.596 1.00 94.38 261 THR A CA 1
ATOM 2059 C C . THR A 1 261 ? 0.502 10.388 -30.338 1.00 94.38 261 THR A C 1
ATOM 2061 O O . THR A 1 261 ? -0.572 10.737 -30.821 1.00 94.38 261 THR A O 1
ATOM 2064 N N . HIS A 1 262 ? 0.987 9.145 -30.466 1.00 94.56 262 HIS A N 1
ATOM 2065 C CA . HIS A 1 262 ? 0.350 8.055 -31.220 1.00 94.56 262 HIS A CA 1
ATOM 2066 C C . HIS A 1 262 ? 0.002 8.421 -32.676 1.00 94.56 262 HIS A C 1
ATOM 2068 O O . HIS A 1 262 ? -0.867 7.813 -33.292 1.00 94.56 262 HIS A O 1
ATOM 2074 N N . THR A 1 263 ? 0.699 9.401 -33.260 1.00 96.44 263 THR A N 1
ATOM 2075 C CA . THR A 1 263 ? 0.439 9.890 -34.628 1.00 96.44 263 THR A CA 1
ATOM 2076 C C . THR A 1 263 ? 1.137 9.079 -35.716 1.00 96.44 263 THR A C 1
ATOM 2078 O O . THR A 1 263 ? 0.737 9.121 -36.877 1.00 96.44 263 THR A O 1
ATOM 2081 N N . SER A 1 264 ? 2.204 8.360 -35.363 1.00 96.75 264 SER A N 1
ATOM 2082 C CA . SER A 1 264 ? 3.000 7.573 -36.303 1.00 96.75 264 SER A CA 1
ATOM 2083 C C . SER A 1 264 ? 3.560 6.313 -35.654 1.00 96.75 264 SER A C 1
ATOM 2085 O O . SER A 1 264 ? 3.753 6.244 -34.435 1.00 96.75 264 SER A O 1
ATOM 2087 N N . THR A 1 265 ? 3.838 5.316 -36.492 1.00 97.44 265 THR A N 1
ATOM 2088 C CA . THR A 1 265 ? 4.335 4.005 -36.078 1.00 97.44 265 THR A CA 1
ATOM 2089 C C . THR A 1 265 ? 5.696 3.693 -36.688 1.00 97.44 265 THR A C 1
ATOM 2091 O O . THR A 1 265 ? 6.051 4.187 -37.756 1.00 97.44 265 THR A O 1
ATOM 2094 N N . VAL A 1 266 ? 6.452 2.833 -36.014 1.00 96.88 266 VAL A N 1
ATOM 2095 C CA . VAL A 1 266 ? 7.725 2.271 -36.477 1.00 96.88 266 VAL A CA 1
ATOM 2096 C C . VAL A 1 266 ? 7.673 0.748 -36.375 1.00 96.88 266 VAL A C 1
ATOM 2098 O O . VAL A 1 266 ? 7.078 0.217 -35.439 1.00 96.88 266 VAL A O 1
ATOM 2101 N N . ASN A 1 267 ? 8.324 0.045 -37.302 1.00 94.25 267 ASN A N 1
ATOM 2102 C CA . ASN A 1 267 ? 8.451 -1.419 -37.270 1.00 94.25 267 ASN A CA 1
ATOM 2103 C C . ASN A 1 267 ? 9.721 -1.910 -36.547 1.00 94.25 267 ASN A C 1
ATOM 2105 O O . ASN A 1 267 ? 9.932 -3.106 -36.371 1.00 94.25 267 ASN A O 1
ATOM 2109 N N . ASN A 1 268 ? 10.570 -0.986 -36.084 1.00 92.06 268 ASN A N 1
ATOM 2110 C CA . ASN A 1 268 ? 11.711 -1.283 -35.227 1.00 92.06 268 ASN A CA 1
ATOM 2111 C C . ASN A 1 268 ? 11.427 -0.804 -33.799 1.00 92.06 268 ASN A C 1
ATOM 2113 O O . ASN A 1 268 ? 11.435 0.397 -33.519 1.00 92.06 268 ASN A O 1
ATOM 2117 N N . ARG A 1 269 ? 11.242 -1.757 -32.879 1.00 90.94 269 ARG A N 1
ATOM 2118 C CA . ARG A 1 269 ? 10.950 -1.500 -31.460 1.00 90.94 269 ARG A CA 1
ATOM 2119 C C . ARG A 1 269 ? 11.959 -0.566 -30.785 1.00 90.94 269 ARG A C 1
ATOM 2121 O O . ARG A 1 269 ? 11.580 0.180 -29.886 1.00 90.94 269 ARG A O 1
ATOM 2128 N N . SER A 1 270 ? 13.228 -0.584 -31.190 1.00 92.88 270 SER A N 1
ATOM 2129 C CA . SER A 1 270 ? 14.270 0.273 -30.604 1.00 92.88 270 SER A CA 1
ATOM 2130 C C . SER A 1 270 ? 14.097 1.752 -30.953 1.00 92.88 270 SER A C 1
ATOM 2132 O O . SER A 1 270 ? 14.590 2.600 -30.215 1.00 92.88 270 SER A O 1
ATOM 2134 N N . LEU A 1 271 ? 13.373 2.062 -32.033 1.00 95.38 271 LEU A N 1
ATOM 2135 C CA . LEU A 1 271 ? 13.040 3.431 -32.435 1.00 95.38 271 LEU A CA 1
ATOM 2136 C C . LEU A 1 271 ? 11.785 3.970 -31.732 1.00 95.38 271 LEU A C 1
ATOM 2138 O O . LEU A 1 271 ? 11.521 5.168 -31.805 1.00 95.38 271 LEU A O 1
ATOM 2142 N N . ALA A 1 272 ? 11.021 3.109 -31.054 1.00 96.38 272 ALA A N 1
ATOM 2143 C CA . ALA A 1 272 ? 9.889 3.519 -30.237 1.00 96.38 272 ALA A CA 1
ATOM 2144 C C . ALA A 1 272 ? 10.352 3.932 -28.835 1.00 96.38 272 ALA A C 1
ATOM 2146 O O . ALA A 1 272 ? 11.132 3.234 -28.168 1.00 96.38 272 ALA A O 1
ATOM 2147 N N . THR A 1 273 ? 9.839 5.065 -28.371 1.00 95.12 273 THR A N 1
ATOM 2148 C CA . THR A 1 273 ? 10.096 5.572 -27.020 1.00 95.12 273 THR A CA 1
ATOM 2149 C C . THR A 1 273 ? 9.193 4.882 -25.994 1.00 95.12 273 THR A C 1
ATOM 2151 O O . THR A 1 273 ? 8.077 4.459 -26.296 1.00 95.12 273 THR A O 1
ATOM 2154 N N . ARG A 1 274 ? 9.702 4.689 -24.769 1.00 94.25 274 ARG A N 1
ATOM 2155 C CA . ARG A 1 274 ? 8.858 4.254 -23.645 1.00 94.25 274 ARG A CA 1
ATOM 2156 C C . ARG A 1 274 ? 8.047 5.449 -23.167 1.00 94.25 274 ARG A C 1
ATOM 2158 O O . ARG A 1 274 ? 8.582 6.549 -23.066 1.00 94.25 274 ARG A O 1
ATOM 2165 N N . GLU A 1 275 ? 6.805 5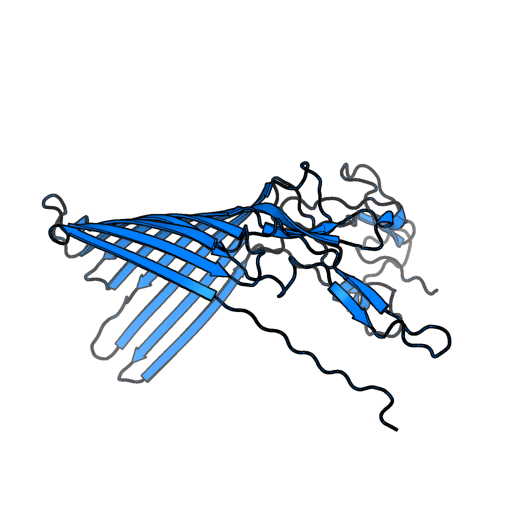.199 -22.796 1.00 94.75 275 GLU A N 1
ATOM 2166 C CA . GLU A 1 275 ? 5.920 6.199 -22.223 1.00 94.75 275 GLU A CA 1
ATOM 2167 C C . GLU A 1 275 ? 5.241 5.692 -20.952 1.00 94.75 275 GLU A C 1
ATOM 2169 O O . GLU A 1 275 ? 5.164 4.486 -20.687 1.00 94.75 275 GLU A O 1
ATOM 2174 N N . LEU A 1 276 ? 4.784 6.646 -20.141 1.00 95.06 276 LEU A N 1
ATOM 2175 C CA . LEU A 1 276 ? 3.990 6.370 -18.954 1.00 95.06 276 LEU A CA 1
ATOM 2176 C C . LEU A 1 276 ? 2.585 5.986 -19.404 1.00 95.06 276 LEU A C 1
ATOM 2178 O O . LEU A 1 276 ? 1.919 6.757 -20.088 1.00 95.06 276 LEU A O 1
ATOM 2182 N N . LEU A 1 277 ? 2.133 4.800 -19.007 1.00 95.38 277 LEU A N 1
ATOM 2183 C CA . LEU A 1 277 ? 0.796 4.321 -19.325 1.00 95.38 277 LEU A CA 1
ATOM 2184 C C . LEU A 1 277 ? -0.185 4.850 -18.279 1.00 95.38 277 LEU A C 1
ATOM 2186 O O . LEU A 1 277 ? -0.404 4.226 -17.239 1.00 95.38 277 LEU A O 1
ATOM 2190 N N . GLU A 1 278 ? -0.748 6.027 -18.543 1.00 90.75 278 GLU A N 1
ATOM 2191 C CA . GLU A 1 278 ? -1.594 6.735 -17.582 1.00 90.75 278 GLU A CA 1
ATOM 2192 C C . GLU A 1 278 ? -2.791 5.879 -17.145 1.00 90.75 278 GLU A C 1
ATOM 2194 O O . GLU A 1 278 ? -3.452 5.219 -17.948 1.00 90.75 278 GLU A O 1
ATOM 2199 N N . GLY A 1 279 ? -3.024 5.825 -15.831 1.00 89.69 279 GLY A N 1
ATOM 2200 C CA . GLY A 1 279 ? -4.072 4.999 -15.229 1.00 89.69 279 GLY A CA 1
ATOM 2201 C C . GLY A 1 279 ? -3.832 3.483 -15.289 1.00 89.69 279 GLY A C 1
ATOM 2202 O O . GLY 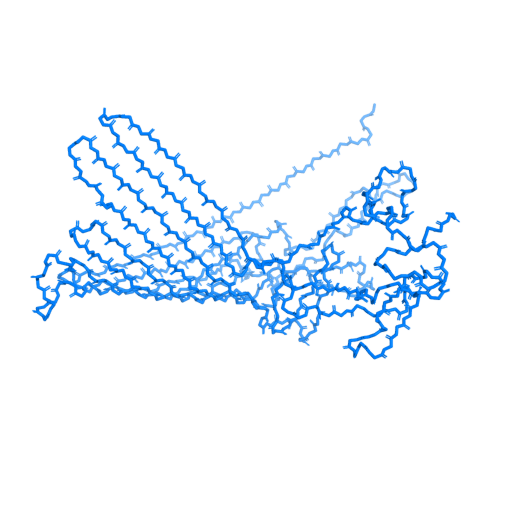A 1 279 ? -4.599 2.736 -14.680 1.00 89.69 279 GLY A O 1
ATOM 2203 N N . LYS A 1 280 ? -2.772 3.003 -15.958 1.00 94.88 280 LYS A N 1
ATOM 2204 C CA . LYS A 1 280 ? -2.409 1.581 -15.981 1.00 94.88 280 LYS A CA 1
ATOM 2205 C C . LYS A 1 280 ? -1.425 1.283 -14.859 1.00 94.88 280 LYS A C 1
ATOM 2207 O O . LYS A 1 280 ? -0.211 1.356 -15.030 1.00 94.88 280 LYS A O 1
ATOM 2212 N N . THR A 1 281 ? -1.969 0.957 -13.693 1.00 95.69 281 THR A N 1
ATOM 2213 C CA . THR A 1 281 ? -1.200 0.596 -12.495 1.00 95.69 281 THR A CA 1
ATOM 2214 C C . THR A 1 281 ? -1.383 -0.876 -12.139 1.00 95.69 281 THR A C 1
ATOM 2216 O O . THR A 1 281 ? -2.449 -1.448 -12.380 1.00 95.69 281 THR A O 1
ATOM 2219 N N . ALA A 1 282 ? -0.350 -1.489 -11.558 1.00 95.50 282 ALA A N 1
ATOM 2220 C CA . ALA A 1 282 ? -0.460 -2.824 -10.968 1.00 95.50 282 ALA A CA 1
ATOM 2221 C C . ALA A 1 282 ? -1.237 -2.832 -9.637 1.00 95.50 282 ALA A C 1
ATOM 2223 O O . ALA A 1 282 ? -1.671 -3.892 -9.187 1.00 95.50 282 ALA A O 1
ATOM 2224 N N . ALA A 1 283 ? -1.443 -1.664 -9.018 1.00 94.88 283 ALA A N 1
ATOM 2225 C CA . ALA A 1 283 ? -2.243 -1.548 -7.807 1.00 94.88 283 ALA A CA 1
ATOM 2226 C C . ALA A 1 283 ? -3.737 -1.783 -8.120 1.00 94.88 283 ALA A C 1
ATOM 2228 O O . ALA A 1 283 ? -4.258 -1.200 -9.076 1.00 94.88 283 ALA A O 1
ATOM 2229 N N . PRO A 1 284 ? -4.456 -2.610 -7.338 1.00 95.88 284 PRO A N 1
ATOM 2230 C CA . PRO A 1 284 ? -5.885 -2.826 -7.539 1.00 95.88 284 PRO A CA 1
ATOM 2231 C C . PRO A 1 284 ? -6.676 -1.552 -7.273 1.00 95.88 284 PRO A C 1
ATOM 2233 O O . PRO A 1 284 ? -6.427 -0.831 -6.307 1.00 95.88 284 PRO A O 1
ATOM 2236 N N . LYS A 1 285 ? -7.679 -1.300 -8.118 1.00 95.31 285 LYS A N 1
ATOM 2237 C CA . LYS A 1 285 ? -8.624 -0.202 -7.909 1.00 95.31 285 LYS A CA 1
ATOM 2238 C C . LYS A 1 285 ? -9.528 -0.503 -6.717 1.00 95.31 285 LYS A C 1
ATOM 2240 O O . LYS A 1 285 ? -9.798 0.394 -5.929 1.00 95.31 285 LYS A O 1
ATOM 2245 N N . TYR A 1 286 ? -9.985 -1.744 -6.584 1.00 97.50 286 TYR A N 1
ATOM 2246 C CA . TYR A 1 286 ? -10.748 -2.207 -5.429 1.00 97.50 286 TYR A CA 1
ATOM 2247 C C . TYR A 1 286 ? -10.257 -3.578 -5.002 1.00 97.50 286 TYR A C 1
ATOM 2249 O O . TYR A 1 286 ? -9.914 -4.408 -5.846 1.00 97.50 286 TYR A O 1
ATOM 2257 N N . TYR A 1 287 ? -10.269 -3.827 -3.705 1.00 98.31 287 TYR A N 1
ATOM 2258 C CA . TYR A 1 287 ? -9.990 -5.139 -3.149 1.00 98.31 287 TYR A CA 1
ATOM 2259 C C . TYR A 1 287 ? -10.817 -5.359 -1.896 1.00 98.31 287 TYR A C 1
ATOM 2261 O O . TYR A 1 287 ? -11.283 -4.403 -1.277 1.00 98.31 287 TYR A O 1
ATOM 2269 N N . GLY A 1 288 ? -11.022 -6.615 -1.535 1.00 98.25 288 GLY A N 1
ATOM 2270 C CA . GLY A 1 288 ? -11.776 -6.950 -0.341 1.00 98.25 288 GLY A CA 1
ATOM 2271 C C . GLY A 1 288 ? -12.157 -8.413 -0.298 1.00 98.25 288 GLY A C 1
ATOM 2272 O O . GLY A 1 288 ? -11.565 -9.258 -0.979 1.00 98.25 288 GLY A O 1
ATOM 2273 N N . GLY A 1 289 ? -13.175 -8.705 0.498 1.00 98.38 289 GLY A N 1
ATOM 2274 C CA . GLY A 1 289 ? -13.655 -10.062 0.646 1.00 98.38 289 GLY A CA 1
ATOM 2275 C C . GLY A 1 289 ? -15.079 -10.166 1.158 1.00 98.38 289 GLY A C 1
ATOM 2276 O O . GLY A 1 289 ? -15.677 -9.202 1.638 1.00 98.38 289 GLY A O 1
ATOM 2277 N N . LEU A 1 290 ? -15.612 -11.371 1.021 1.00 98.62 290 LEU A N 1
ATOM 2278 C CA . LEU A 1 290 ? -16.912 -11.784 1.511 1.00 98.62 290 LEU A CA 1
ATOM 2279 C C . LEU A 1 290 ? -16.751 -13.140 2.191 1.00 98.62 290 LEU A C 1
ATOM 2281 O O . LEU A 1 290 ? -16.401 -14.115 1.534 1.00 98.62 290 LEU A O 1
ATOM 2285 N N . SER A 1 291 ? -17.067 -13.196 3.475 1.00 98.50 291 SER A N 1
ATOM 2286 C CA . SER A 1 291 ? -17.222 -14.435 4.226 1.00 98.50 291 SER A CA 1
ATOM 2287 C C . SER A 1 291 ? -18.702 -14.666 4.492 1.00 98.50 291 SER A C 1
ATOM 2289 O O . SER A 1 291 ? -19.446 -13.744 4.846 1.00 98.50 291 SER A O 1
ATOM 2291 N N . ASN A 1 292 ? -19.142 -15.903 4.305 1.00 98.31 292 ASN A N 1
ATOM 2292 C CA . ASN A 1 292 ? -20.514 -16.315 4.541 1.00 98.31 292 ASN A CA 1
ATOM 2293 C C . ASN A 1 292 ? -20.520 -17.605 5.351 1.00 98.31 292 ASN A C 1
ATOM 2295 O O . ASN A 1 292 ? -19.933 -18.593 4.917 1.00 98.31 292 ASN A O 1
ATOM 2299 N N . THR A 1 293 ? -21.188 -17.598 6.501 1.00 98.62 293 THR A N 1
ATOM 2300 C CA . THR A 1 293 ? -21.214 -18.748 7.408 1.00 98.62 293 THR A CA 1
ATOM 2301 C C . THR A 1 293 ? -22.648 -19.118 7.739 1.00 98.62 293 THR A C 1
ATOM 2303 O O . THR A 1 293 ? -23.399 -18.318 8.298 1.00 98.62 293 THR A O 1
ATOM 2306 N N . PHE A 1 294 ? -23.016 -20.358 7.436 1.00 98.62 294 PHE A N 1
ATOM 2307 C CA . PHE A 1 294 ? -24.283 -20.960 7.828 1.00 98.62 294 PHE A CA 1
ATOM 2308 C C . PHE A 1 294 ? -24.024 -21.983 8.922 1.00 98.62 294 PHE A C 1
ATOM 2310 O O . PHE A 1 294 ? -23.251 -22.917 8.726 1.00 98.62 294 PHE A O 1
ATOM 2317 N N . THR A 1 295 ? -24.690 -21.831 10.061 1.00 98.62 295 THR A N 1
ATOM 2318 C CA . THR A 1 295 ? -24.636 -22.786 11.168 1.00 98.62 295 THR A CA 1
ATOM 2319 C C . THR A 1 295 ? -26.020 -23.377 11.382 1.00 98.62 295 THR A C 1
ATOM 2321 O O . THR A 1 295 ? -26.969 -22.631 11.613 1.00 98.62 295 THR A O 1
ATOM 2324 N N . TYR A 1 296 ? -26.142 -24.702 11.336 1.00 98.38 296 TYR A N 1
ATOM 2325 C CA . TYR A 1 296 ? -27.370 -25.437 11.622 1.00 98.38 296 TYR A CA 1
ATOM 2326 C C . TYR A 1 296 ? -27.120 -26.542 12.657 1.00 98.38 296 TYR A C 1
ATOM 2328 O O . TYR A 1 296 ? -26.369 -27.480 12.401 1.00 98.38 296 TYR A O 1
ATOM 2336 N N . LYS A 1 297 ? -27.744 -26.438 13.839 1.00 97.44 297 LYS A N 1
ATOM 2337 C CA . LYS A 1 297 ? -27.687 -27.423 14.942 1.00 97.44 297 LYS A CA 1
ATOM 2338 C C . LYS A 1 297 ? -26.269 -27.919 15.280 1.00 97.44 297 LYS A C 1
ATOM 2340 O O . LYS A 1 297 ? -26.064 -29.101 15.534 1.00 97.44 297 LYS A O 1
ATOM 2345 N N . GLY A 1 298 ? -25.297 -27.006 15.285 1.00 95.06 298 GLY A N 1
ATOM 2346 C CA . GLY A 1 298 ? -23.892 -27.299 15.600 1.00 95.06 298 GLY A CA 1
ATOM 2347 C C . GLY A 1 298 ? -23.014 -27.677 14.402 1.00 95.06 298 GLY A C 1
ATOM 2348 O O . GLY A 1 298 ? -21.803 -27.767 14.567 1.00 95.06 298 GLY A O 1
ATOM 2349 N N . PHE A 1 299 ? -23.580 -27.844 13.203 1.00 98.12 299 PHE A N 1
ATOM 2350 C CA . PHE A 1 299 ? -22.817 -27.985 11.960 1.00 98.12 299 PHE A CA 1
ATOM 2351 C C . PHE A 1 299 ? -22.664 -26.630 11.281 1.00 98.12 299 PHE A C 1
ATOM 2353 O O . PHE A 1 299 ? -23.653 -25.913 11.135 1.00 98.12 299 PHE A O 1
ATOM 2360 N N . SER A 1 300 ? -21.459 -26.300 10.823 1.00 98.25 300 SER A N 1
ATOM 2361 C CA . SER A 1 300 ? -21.183 -25.039 10.135 1.00 98.25 300 SER A CA 1
ATOM 2362 C C . SER A 1 300 ? -20.575 -25.286 8.760 1.00 98.25 300 SER A C 1
ATOM 2364 O O . SER A 1 300 ? -19.678 -26.113 8.611 1.00 98.25 300 SER A O 1
ATOM 2366 N N . ILE A 1 301 ? -21.058 -24.546 7.764 1.00 98.31 301 ILE A N 1
ATOM 2367 C CA . ILE A 1 301 ? -20.453 -24.432 6.437 1.00 98.31 301 ILE A CA 1
ATOM 2368 C C . ILE A 1 301 ? -20.100 -22.963 6.244 1.00 98.31 301 ILE A C 1
ATOM 2370 O O . ILE A 1 301 ? -20.962 -22.096 6.406 1.00 98.31 301 ILE A O 1
ATOM 2374 N N . SER A 1 302 ? -18.846 -22.693 5.898 1.00 97.94 302 SER A N 1
ATOM 2375 C CA . SER A 1 302 ? -18.368 -21.356 5.566 1.00 97.94 302 SER A CA 1
ATOM 2376 C C . SER A 1 302 ? -17.807 -21.316 4.150 1.00 97.94 302 SER A C 1
ATOM 2378 O O . SER A 1 302 ? -17.250 -22.298 3.659 1.00 97.94 302 SER A O 1
ATOM 2380 N N . GLY A 1 303 ? -17.973 -20.173 3.495 1.00 98.44 303 GLY A N 1
ATOM 2381 C CA . GLY A 1 303 ? -17.363 -19.867 2.210 1.00 98.44 303 GLY A CA 1
ATOM 2382 C C . GLY A 1 303 ? -16.748 -18.477 2.241 1.00 98.44 303 GLY A C 1
ATOM 2383 O O . GLY A 1 303 ? -17.389 -17.526 2.690 1.00 98.44 303 GLY A O 1
ATOM 2384 N N . ASP A 1 304 ? -15.523 -18.377 1.736 1.00 98.38 304 ASP A N 1
ATOM 2385 C CA . ASP A 1 304 ? -14.743 -17.147 1.697 1.00 98.38 304 ASP A CA 1
ATOM 2386 C C . ASP A 1 304 ? -14.378 -16.808 0.251 1.00 98.38 304 ASP A C 1
ATOM 2388 O O . ASP A 1 304 ? -13.853 -17.637 -0.495 1.00 98.38 304 ASP A O 1
ATOM 2392 N N . LEU A 1 305 ? -14.649 -15.568 -0.140 1.00 98.44 305 LEU A N 1
ATOM 2393 C CA . LEU A 1 305 ? -14.237 -14.983 -1.408 1.00 98.44 305 LEU A CA 1
ATOM 2394 C C . LEU A 1 305 ? -13.300 -13.814 -1.121 1.00 98.44 305 LEU A C 1
ATOM 2396 O O . LEU A 1 305 ? -13.662 -12.901 -0.385 1.00 98.44 305 LEU A O 1
ATOM 2400 N N . VAL A 1 306 ? -12.131 -13.808 -1.757 1.00 98.31 306 VAL A N 1
ATOM 2401 C CA . VAL A 1 306 ? -11.200 -12.673 -1.764 1.00 98.31 306 VAL A CA 1
ATOM 2402 C C . VAL A 1 306 ? -11.028 -12.217 -3.204 1.00 98.31 306 VAL A C 1
ATOM 2404 O O . VAL A 1 306 ? -10.863 -13.046 -4.099 1.00 98.31 306 VAL A O 1
ATOM 2407 N N . TYR A 1 307 ? -11.076 -10.909 -3.440 1.00 96.75 307 TYR A N 1
ATOM 2408 C CA . TYR A 1 307 ? -10.960 -10.357 -4.785 1.00 96.75 307 TYR A CA 1
ATOM 2409 C C . TYR A 1 307 ? -10.067 -9.117 -4.823 1.00 96.75 307 TYR A C 1
ATOM 2411 O O . TYR A 1 307 ? -9.990 -8.338 -3.875 1.00 96.75 307 TYR A O 1
ATOM 2419 N N . ASN A 1 308 ? -9.425 -8.934 -5.976 1.00 96.69 308 ASN A N 1
ATOM 2420 C CA . ASN A 1 308 ? -8.745 -7.718 -6.402 1.00 96.69 308 ASN A CA 1
ATOM 2421 C C . ASN A 1 308 ? -9.270 -7.381 -7.799 1.00 96.69 308 ASN A C 1
ATOM 2423 O O . ASN A 1 308 ? -9.405 -8.274 -8.636 1.00 96.69 308 ASN A O 1
ATOM 2427 N N . TYR A 1 309 ? -9.603 -6.119 -8.047 1.00 95.62 309 TYR A N 1
ATOM 2428 C CA . TYR A 1 309 ? -10.236 -5.692 -9.289 1.00 95.62 309 TYR A CA 1
ATOM 2429 C C . TYR A 1 309 ? -9.681 -4.356 -9.786 1.00 95.62 309 TYR A C 1
ATOM 2431 O O . TYR A 1 309 ? -9.432 -3.427 -9.014 1.00 95.62 309 TYR A O 1
ATOM 2439 N N . GLY A 1 310 ? -9.540 -4.246 -11.108 1.00 95.19 310 GLY A N 1
ATOM 2440 C CA . GLY A 1 310 ? -9.149 -3.017 -11.796 1.00 95.19 310 GLY A CA 1
ATOM 2441 C C . GLY A 1 310 ? -7.645 -2.729 -11.823 1.00 95.19 310 GLY A C 1
ATOM 2442 O O . GLY A 1 310 ? -7.270 -1.654 -12.281 1.00 95.19 310 GLY A O 1
ATOM 2443 N N . ASN A 1 311 ? -6.797 -3.650 -11.354 1.00 95.69 311 ASN A N 1
ATOM 2444 C CA . ASN A 1 311 ? -5.359 -3.608 -11.622 1.00 95.69 311 ASN A CA 1
ATOM 2445 C C . ASN A 1 311 ? -5.044 -4.091 -13.040 1.00 95.69 311 ASN A C 1
ATOM 2447 O O . ASN A 1 311 ? -5.743 -4.927 -13.612 1.00 95.69 311 ASN A O 1
ATOM 2451 N N . TYR A 1 312 ? -3.927 -3.606 -13.564 1.00 95.44 312 TYR A N 1
ATOM 2452 C CA . TYR A 1 312 ? -3.300 -4.131 -14.766 1.00 95.44 312 TYR A CA 1
ATOM 2453 C C . TYR A 1 312 ? -2.236 -5.159 -14.389 1.00 95.44 312 TYR A C 1
ATOM 2455 O O . TYR A 1 312 ? -1.643 -5.098 -13.313 1.00 95.44 312 TYR A O 1
ATOM 2463 N N . VAL A 1 313 ? -1.997 -6.108 -15.288 1.00 93.81 313 VAL A N 1
ATOM 2464 C CA . VAL A 1 313 ? -0.988 -7.152 -15.117 1.00 93.81 313 VAL A CA 1
ATOM 2465 C C . VAL A 1 313 ? -0.066 -7.125 -16.324 1.00 93.81 313 VAL A C 1
ATOM 2467 O O . VAL A 1 313 ? -0.517 -7.017 -17.464 1.00 93.81 313 VAL A O 1
ATOM 2470 N N . ASN A 1 314 ? 1.233 -7.224 -16.066 1.00 90.75 314 ASN A N 1
ATOM 2471 C CA . ASN A 1 314 ? 2.222 -7.493 -17.092 1.00 90.75 314 ASN A CA 1
ATOM 2472 C C . ASN A 1 314 ? 2.495 -8.997 -17.104 1.00 90.75 314 ASN A C 1
ATOM 2474 O O . ASN A 1 314 ? 2.961 -9.546 -16.108 1.00 90.75 314 ASN A O 1
ATOM 2478 N N . ASP A 1 315 ? 2.178 -9.651 -18.217 1.00 88.69 315 ASP A N 1
ATOM 2479 C CA . ASP A 1 315 ? 2.531 -11.050 -18.428 1.00 88.69 315 ASP A CA 1
ATOM 2480 C C . ASP A 1 315 ? 3.992 -11.142 -18.890 1.00 88.69 315 ASP A C 1
ATOM 2482 O O . ASP A 1 315 ? 4.302 -10.962 -20.069 1.00 88.69 315 ASP A O 1
ATOM 2486 N N . GLY A 1 316 ? 4.896 -11.416 -17.947 1.00 85.62 316 GLY A N 1
ATOM 2487 C CA . GLY A 1 316 ? 6.315 -11.623 -18.245 1.00 85.62 316 GLY A CA 1
ATOM 2488 C C . GLY A 1 316 ? 6.588 -12.869 -19.098 1.00 85.62 316 GLY A C 1
ATOM 2489 O O . GLY A 1 316 ? 7.608 -12.925 -19.782 1.00 85.62 316 GLY A O 1
ATOM 2490 N N . TRP A 1 317 ? 5.672 -13.845 -19.114 1.00 85.44 317 TRP A N 1
ATOM 2491 C CA . TRP A 1 317 ? 5.800 -15.062 -19.918 1.00 85.44 317 TRP A CA 1
ATOM 2492 C C . TRP A 1 317 ? 5.330 -14.878 -21.357 1.00 85.44 317 TRP A C 1
ATOM 2494 O O . TRP A 1 317 ? 5.772 -15.624 -22.231 1.00 85.44 317 TRP A O 1
ATOM 2504 N N . ALA A 1 318 ? 4.512 -13.861 -21.649 1.00 84.62 318 ALA A N 1
ATOM 2505 C CA . ALA A 1 318 ? 4.107 -13.544 -23.020 1.00 84.62 318 ALA A CA 1
ATOM 2506 C C . ALA A 1 318 ? 5.320 -13.325 -23.943 1.00 84.62 318 ALA A C 1
ATOM 2508 O O . ALA A 1 318 ? 5.291 -13.714 -25.108 1.00 84.62 318 ALA A O 1
ATOM 2509 N N . PHE A 1 319 ? 6.426 -12.800 -23.411 1.00 80.06 319 PHE A N 1
ATOM 2510 C CA . PHE A 1 319 ? 7.688 -12.670 -24.142 1.00 80.06 319 PHE A CA 1
ATOM 2511 C C . PHE A 1 319 ? 8.256 -14.017 -24.630 1.00 80.06 319 PHE A C 1
ATOM 2513 O O . PHE A 1 319 ? 8.854 -14.080 -25.696 1.00 80.06 319 PHE A O 1
ATOM 2520 N N . TYR A 1 320 ? 8.039 -15.113 -23.902 1.00 82.25 320 TYR A N 1
ATOM 2521 C CA . TYR A 1 320 ? 8.495 -16.450 -24.303 1.00 82.25 320 TYR A CA 1
ATOM 2522 C C . TYR A 1 320 ? 7.440 -17.224 -25.090 1.00 82.25 320 TYR A C 1
ATOM 2524 O O . TYR A 1 320 ? 7.781 -18.019 -25.961 1.00 82.25 320 TYR A O 1
ATOM 2532 N N . LEU A 1 321 ? 6.157 -17.010 -24.795 1.00 84.50 321 LEU A N 1
ATOM 2533 C CA . LEU A 1 321 ? 5.065 -17.860 -25.283 1.00 84.50 321 LEU A CA 1
ATOM 2534 C C . LEU A 1 321 ? 4.277 -17.237 -26.446 1.00 84.50 321 LEU A C 1
ATOM 2536 O O . LEU A 1 321 ? 3.554 -17.948 -27.149 1.00 84.50 321 LEU A O 1
ATOM 2540 N N . VAL A 1 322 ? 4.429 -15.930 -26.671 1.00 80.56 322 VAL A N 1
ATOM 2541 C CA . VAL A 1 322 ? 3.814 -15.178 -27.778 1.00 80.56 322 VAL A CA 1
ATOM 2542 C C . VAL A 1 322 ? 4.863 -14.652 -28.756 1.00 80.56 322 VAL A C 1
ATOM 2544 O O . VAL A 1 322 ? 4.615 -14.679 -29.954 1.00 80.56 322 VAL A O 1
ATOM 2547 N N . ASP A 1 323 ? 6.029 -14.217 -28.276 1.00 74.19 323 ASP A N 1
ATOM 2548 C CA . ASP A 1 323 ? 7.101 -13.699 -29.139 1.00 74.19 323 ASP A CA 1
ATOM 2549 C C . ASP A 1 323 ? 7.998 -14.819 -29.722 1.00 74.19 323 ASP A C 1
ATOM 2551 O O . ASP A 1 323 ? 7.933 -15.994 -29.332 1.00 74.19 323 ASP A O 1
ATOM 2555 N N . GLY A 1 324 ? 8.875 -14.447 -30.656 1.00 70.62 324 GLY A N 1
ATOM 2556 C CA . GLY A 1 324 ? 9.829 -15.323 -31.343 1.00 70.62 324 GLY A CA 1
ATOM 2557 C C . GLY A 1 324 ? 11.137 -15.600 -30.590 1.00 70.62 324 GLY A C 1
ATOM 2558 O O . GLY A 1 324 ? 11.980 -16.317 -31.115 1.00 70.62 324 GLY A O 1
ATOM 2559 N N . VAL A 1 325 ? 11.321 -15.065 -29.377 1.00 74.12 325 VAL A N 1
ATOM 2560 C CA . VAL A 1 325 ? 12.620 -15.054 -28.664 1.00 74.12 325 VAL A CA 1
ATOM 2561 C C . VAL A 1 325 ? 13.137 -16.451 -28.304 1.00 74.12 325 VAL A C 1
ATOM 2563 O O . VAL A 1 325 ? 14.345 -16.664 -28.246 1.00 74.12 325 VAL A O 1
ATOM 2566 N N . ASP A 1 326 ? 12.236 -17.407 -28.082 1.00 74.31 326 ASP A N 1
ATOM 2567 C CA . ASP A 1 326 ? 12.589 -18.795 -27.777 1.00 74.31 326 ASP A CA 1
ATOM 2568 C C . ASP A 1 326 ? 11.847 -19.756 -28.716 1.00 74.31 326 ASP A C 1
ATOM 2570 O O . ASP A 1 326 ? 10.695 -20.126 -28.476 1.00 74.31 326 ASP A O 1
ATOM 2574 N N . GLY A 1 327 ? 12.477 -20.102 -29.841 1.00 72.62 327 GLY A N 1
ATOM 2575 C CA . GLY A 1 327 ? 11.862 -20.882 -30.920 1.00 72.62 327 GLY A CA 1
ATOM 2576 C C . GLY A 1 327 ? 11.555 -22.345 -30.579 1.00 72.62 327 GLY A C 1
ATOM 2577 O O . GLY A 1 327 ? 10.809 -22.983 -31.319 1.00 72.62 327 GLY A O 1
ATOM 2578 N N . ILE A 1 328 ? 12.100 -22.876 -29.477 1.00 78.75 328 ILE A N 1
ATOM 2579 C CA . ILE A 1 328 ? 11.903 -24.275 -29.062 1.00 78.75 328 ILE A CA 1
ATOM 2580 C C . ILE A 1 328 ? 10.780 -24.446 -28.034 1.00 78.75 328 ILE A C 1
ATOM 2582 O O . ILE A 1 328 ? 10.346 -25.572 -27.781 1.00 78.75 328 ILE A O 1
ATOM 2586 N N . GLN A 1 329 ? 10.284 -23.355 -27.447 1.00 81.00 329 GLN A N 1
ATOM 2587 C CA . GLN A 1 329 ? 9.159 -23.429 -26.522 1.00 81.00 329 GLN A CA 1
ATOM 2588 C C . GLN A 1 329 ? 7.824 -23.576 -27.242 1.00 81.00 329 GLN A C 1
ATOM 2590 O O . GLN A 1 329 ? 7.574 -22.982 -28.293 1.00 81.00 329 GLN A O 1
ATOM 2595 N N . GLN A 1 330 ? 6.930 -24.337 -26.608 1.00 84.75 330 GLN A N 1
ATOM 2596 C CA . GLN A 1 330 ? 5.524 -24.359 -26.983 1.00 84.75 330 GLN A CA 1
ATOM 2597 C C . GLN A 1 330 ? 4.955 -22.944 -26.894 1.00 84.75 330 GLN A C 1
ATOM 2599 O O . GLN A 1 330 ? 5.205 -22.214 -25.937 1.00 84.75 330 GLN A O 1
ATOM 2604 N N . LYS A 1 331 ? 4.183 -22.561 -27.906 1.00 86.56 331 LYS A N 1
ATOM 2605 C CA . LYS A 1 331 ? 3.603 -21.224 -28.012 1.00 86.56 331 LYS A CA 1
ATOM 2606 C C . LYS A 1 331 ? 2.124 -21.260 -27.679 1.00 86.56 331 LYS A C 1
ATOM 2608 O O . LYS A 1 331 ? 1.449 -22.270 -27.881 1.00 86.56 331 LYS A O 1
ATOM 2613 N N . TYR A 1 332 ? 1.590 -20.133 -27.217 1.00 88.62 332 TYR A N 1
ATOM 2614 C CA . TYR A 1 332 ? 0.146 -19.997 -27.063 1.00 88.62 332 TYR A CA 1
ATOM 2615 C C . TYR A 1 332 ? -0.554 -20.189 -28.408 1.00 88.62 332 TYR A C 1
ATOM 2617 O O . TYR A 1 332 ? -0.083 -19.699 -29.438 1.00 88.62 332 TYR A O 1
ATOM 2625 N N . ALA A 1 333 ? -1.728 -20.829 -28.380 1.00 90.50 333 ALA A N 1
ATOM 2626 C CA . ALA A 1 333 ? -2.557 -21.072 -29.563 1.00 90.50 333 ALA A CA 1
ATOM 2627 C C . ALA A 1 333 ? -2.926 -19.782 -30.321 1.00 90.50 333 ALA A C 1
ATOM 2629 O O . ALA A 1 333 ? -3.239 -19.833 -31.508 1.00 90.50 333 ALA A O 1
ATOM 2630 N N . LEU A 1 334 ? -2.829 -18.617 -29.665 1.00 88.31 334 LEU A N 1
ATOM 2631 C CA . LEU A 1 334 ? -2.941 -17.303 -30.297 1.00 88.31 334 LEU A CA 1
ATOM 2632 C C . LEU A 1 334 ? -2.012 -17.157 -31.519 1.00 88.31 334 LEU A C 1
ATOM 2634 O O . LEU A 1 334 ? -2.429 -16.580 -32.516 1.00 88.31 334 LEU A O 1
ATOM 2638 N N . ASN A 1 335 ? -0.816 -17.758 -31.503 1.00 88.62 335 ASN A N 1
ATOM 2639 C CA . ASN A 1 335 ? 0.142 -17.720 -32.618 1.00 88.62 335 ASN A CA 1
ATOM 2640 C C . ASN A 1 335 ? -0.370 -18.367 -33.916 1.00 88.62 335 ASN A C 1
ATOM 2642 O O . ASN A 1 335 ? 0.147 -18.098 -35.003 1.00 88.62 335 ASN A O 1
ATOM 2646 N N . LEU A 1 336 ? -1.412 -19.200 -33.837 1.00 90.19 336 LEU A N 1
ATOM 2647 C CA . LEU A 1 336 ? -2.075 -19.745 -35.023 1.00 90.19 336 LEU A CA 1
ATOM 2648 C C . LEU A 1 336 ? -2.810 -18.656 -35.820 1.00 90.19 336 LEU A C 1
ATOM 2650 O O . LEU A 1 336 ? -3.034 -18.833 -37.013 1.00 90.19 336 LEU A O 1
ATOM 2654 N N . LYS A 1 337 ? -3.128 -17.520 -35.184 1.00 93.12 337 LYS A N 1
ATOM 2655 C CA . LYS A 1 337 ? -3.736 -16.342 -35.816 1.00 93.12 337 LYS A CA 1
ATOM 2656 C C . LYS A 1 337 ? -2.711 -15.378 -36.425 1.00 93.12 337 LYS A C 1
ATOM 2658 O O . LYS A 1 337 ? -3.087 -14.266 -36.777 1.00 93.12 337 LYS A O 1
ATOM 2663 N N . ARG A 1 338 ? -1.431 -15.758 -36.520 1.00 92.19 338 ARG A N 1
ATOM 2664 C CA . ARG A 1 338 ? -0.392 -14.907 -37.119 1.00 92.19 338 ARG A CA 1
ATOM 2665 C C . ARG A 1 338 ? -0.739 -14.468 -38.532 1.00 92.19 338 ARG A C 1
ATOM 2667 O O . ARG A 1 338 ? -1.408 -15.197 -39.263 1.00 92.19 338 ARG A O 1
ATOM 2674 N N . TRP A 1 339 ? -0.208 -13.318 -38.916 1.00 95.69 339 TRP A N 1
ATOM 2675 C CA . TRP A 1 339 ? -0.284 -12.817 -40.280 1.00 95.69 339 TRP A CA 1
ATOM 2676 C C . TRP A 1 339 ? 0.372 -13.813 -41.250 1.00 95.69 339 TRP A C 1
ATOM 2678 O O . TRP A 1 339 ? 1.440 -14.358 -40.943 1.00 95.69 339 TRP A O 1
ATOM 2688 N N . GLN A 1 340 ? -0.256 -14.068 -42.405 1.00 94.94 340 GLN A N 1
ATOM 2689 C CA . GLN A 1 340 ? 0.253 -15.017 -43.406 1.00 94.94 340 GLN A CA 1
ATOM 2690 C C . GLN A 1 340 ? 0.429 -14.401 -44.795 1.00 94.94 340 GLN A C 1
ATOM 2692 O O . GLN A 1 340 ? 1.346 -14.803 -45.514 1.00 94.94 340 GLN A O 1
ATOM 2697 N N . LYS A 1 341 ? -0.423 -13.451 -45.192 1.00 95.31 341 LYS A N 1
ATOM 2698 C CA . LYS A 1 341 ? -0.373 -12.811 -46.514 1.00 95.31 341 LYS A CA 1
ATOM 2699 C C . LYS A 1 341 ? -0.834 -11.345 -46.481 1.00 95.31 341 LYS A C 1
ATOM 2701 O O . LYS A 1 341 ? -1.596 -10.966 -45.590 1.00 95.31 341 LYS A O 1
ATOM 2706 N N . PRO A 1 342 ? -0.437 -10.527 -47.478 1.00 96.69 342 PRO A N 1
ATOM 2707 C CA . PRO A 1 342 ? -0.893 -9.144 -47.591 1.00 96.69 342 PRO A CA 1
ATOM 2708 C C . PRO A 1 342 ? -2.419 -9.022 -47.559 1.00 96.69 342 PRO A C 1
ATOM 2710 O O . PRO A 1 342 ? -3.122 -9.717 -48.295 1.00 96.69 342 PRO A O 1
ATOM 2713 N N . GLY A 1 343 ? -2.912 -8.126 -46.706 1.00 93.25 343 GLY A N 1
ATOM 2714 C CA . GLY A 1 343 ? -4.334 -7.894 -46.449 1.00 93.25 343 GLY A CA 1
ATOM 2715 C C . GLY A 1 343 ? -4.900 -8.632 -45.231 1.00 93.25 343 GLY A C 1
ATOM 2716 O O . GLY A 1 343 ? -6.020 -8.321 -44.829 1.00 93.25 343 GLY A O 1
ATOM 2717 N N . ASP A 1 344 ? -4.159 -9.563 -44.616 1.00 94.81 344 ASP A N 1
ATOM 2718 C CA . ASP A 1 344 ? -4.583 -10.194 -43.361 1.00 94.81 344 ASP A CA 1
ATOM 2719 C C . ASP A 1 344 ? -4.624 -9.159 -42.220 1.00 94.81 344 ASP A C 1
ATOM 2721 O O . ASP A 1 344 ? -3.662 -8.424 -41.993 1.00 94.81 344 ASP A O 1
ATOM 2725 N N . VAL A 1 345 ? -5.729 -9.130 -41.469 1.00 94.44 345 VAL A N 1
ATOM 2726 C CA . VAL A 1 345 ? -5.907 -8.264 -40.292 1.00 94.44 345 VAL A CA 1
ATOM 2727 C C . VAL A 1 345 ? -5.839 -9.122 -39.033 1.00 94.44 345 VAL A C 1
ATOM 2729 O O . VAL A 1 345 ? -6.707 -9.962 -38.795 1.00 9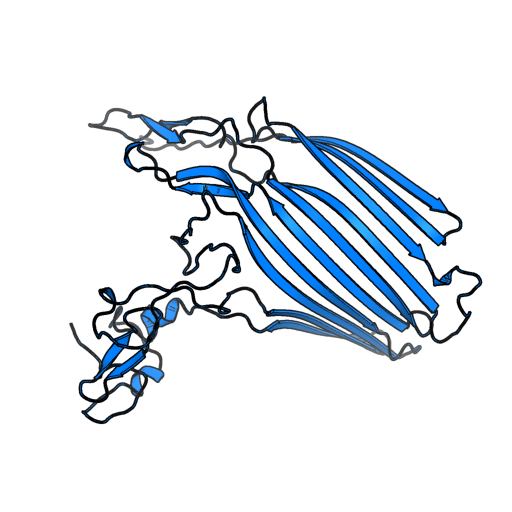4.44 345 VAL A O 1
ATOM 2732 N N . THR A 1 346 ? -4.788 -8.933 -38.237 1.00 93.75 346 THR A N 1
ATOM 2733 C CA . THR A 1 346 ? -4.534 -9.687 -37.004 1.00 93.75 346 THR A CA 1
ATOM 2734 C C . THR A 1 346 ? -3.617 -8.907 -36.064 1.00 93.75 346 THR A C 1
ATOM 2736 O O . THR A 1 346 ? -2.890 -8.020 -36.501 1.00 93.75 346 THR A O 1
ATOM 2739 N N . ASP A 1 347 ? -3.617 -9.280 -34.786 1.00 90.19 347 ASP A N 1
ATOM 2740 C CA . ASP A 1 347 ? -2.755 -8.708 -33.743 1.00 90.19 347 ASP A CA 1
ATOM 2741 C C . ASP A 1 347 ? -1.474 -9.531 -33.519 1.00 90.19 347 ASP A C 1
ATOM 2743 O O . ASP A 1 347 ? -0.696 -9.253 -32.609 1.00 90.19 347 ASP A O 1
ATOM 2747 N N . VAL A 1 348 ? -1.271 -10.585 -34.316 1.00 91.94 348 VAL A N 1
ATOM 2748 C CA . VAL A 1 348 ? -0.127 -11.492 -34.205 1.00 91.94 348 VAL A CA 1
ATOM 2749 C C . VAL A 1 348 ? 0.773 -11.313 -35.433 1.00 91.94 348 VAL A C 1
ATOM 2751 O O . VAL A 1 348 ? 0.358 -11.668 -36.542 1.00 91.94 348 VAL A O 1
ATOM 2754 N N . PRO A 1 349 ? 1.994 -10.773 -35.265 1.00 92.44 349 PRO A N 1
ATOM 2755 C CA . PRO A 1 349 ? 2.918 -10.534 -36.370 1.00 92.44 349 PRO A CA 1
ATOM 2756 C C . PRO A 1 349 ? 3.269 -11.807 -37.135 1.00 92.44 349 PRO A C 1
ATOM 2758 O O . PRO A 1 349 ? 3.098 -12.924 -36.639 1.00 92.44 349 PRO A O 1
ATOM 2761 N N . LYS A 1 350 ? 3.809 -11.644 -38.345 1.00 91.00 350 LYS A N 1
ATOM 2762 C CA . LYS A 1 350 ? 4.337 -12.776 -39.108 1.00 91.00 350 LYS A CA 1
ATOM 2763 C C . LYS A 1 350 ? 5.415 -13.509 -38.310 1.00 91.00 350 LYS A C 1
ATOM 2765 O O . LYS A 1 350 ? 6.178 -12.914 -37.551 1.00 91.00 350 LYS A O 1
ATOM 2770 N N . TYR A 1 351 ? 5.519 -14.808 -38.551 1.00 86.12 351 TYR A N 1
ATOM 2771 C CA . TYR A 1 351 ? 6.633 -15.584 -38.029 1.00 86.12 351 TYR A CA 1
ATOM 2772 C C . TYR A 1 351 ? 7.901 -15.266 -38.826 1.00 86.12 351 TYR A C 1
ATOM 2774 O O . TYR A 1 351 ? 7.900 -15.369 -40.054 1.00 86.12 351 TYR A O 1
ATOM 2782 N N . VAL A 1 352 ? 8.972 -14.902 -38.126 1.00 81.62 352 VAL A N 1
ATOM 2783 C CA . VAL A 1 352 ? 10.300 -14.700 -38.708 1.00 81.62 352 VAL A CA 1
ATOM 2784 C C . VAL A 1 352 ? 11.223 -15.761 -38.125 1.00 81.62 352 VAL A C 1
ATOM 2786 O O . VAL A 1 352 ? 11.390 -15.837 -36.912 1.00 81.62 352 VAL A O 1
ATOM 2789 N N . TYR A 1 353 ? 11.787 -16.594 -38.996 1.00 69.81 353 TYR A N 1
ATOM 2790 C CA . TYR A 1 353 ? 12.838 -17.542 -38.638 1.00 69.81 353 TYR A CA 1
ATOM 2791 C C . TYR A 1 353 ? 14.193 -16.852 -38.817 1.00 69.81 353 TYR A C 1
ATOM 2793 O O . TYR A 1 353 ? 14.444 -16.298 -39.891 1.00 69.81 353 TYR A O 1
ATOM 2801 N N . GLY A 1 354 ? 15.042 -16.867 -37.790 1.00 59.81 354 GLY A N 1
ATOM 2802 C CA . GLY A 1 354 ? 16.340 -16.191 -37.797 1.00 59.81 354 GLY A CA 1
ATOM 2803 C C . GLY A 1 354 ? 17.228 -16.655 -36.664 1.00 59.81 354 GLY A C 1
ATOM 2804 O O . GLY A 1 354 ? 16.750 -16.586 -35.511 1.00 59.81 354 GLY A O 1
#

Sequence (354 aa):
TVTNGKTQASDYDFTSIISTASANYKGKYIVSGSFRRDGSSRFSENNRFGNFWSIGGAWNIDKESFFPQSSFVTGIKLRSSYGITGNANITNYGWRQTFGYGFNYNGLPGGTFNSIGNSELTWEGNKQFDIGIDGSFFKNRLTLVADYYVRTSSGLLFDDPVSLTTGFTSITRNIGEVQNKGIEFMVNATPVNGKDFRWDINFNITHNTNKVTKLPGGKDIIDQVNPFILREGNSYQTYFARVYAGVDPSNGDPLWYKDSTHTSTVNNRSLATRELLEGKTAAPKYYGGLSNTFTYKGFSISGDLVYNYGNYVNDGWAFYLVDGVDGIQQKYALNLKRWQKPGDVTDVPKYVYG